Protein 1ZJR (pdb70)

Radius of gyration: 16.7 Å; Cα contacts (8 Å, |Δi|>4): 326; chains: 1; bounding box: 35×34×53 Å

Sequence (197 aa):
LVLEKRLKRLREVLEKRQKDLIVFADNVKNEHNFSAIVRTCDAVGVLYLYYYHAEGKKAKINEGITQGSHKWVFIEKVDNPVQKLLEFKNRGFQIVATWLSKESVNFREVDYTKPTVLVVGNELQGVSPEIVEIADKKIVIPMYGMAQSLNVSVATGIILYEAQRQREEKGMYSRPSLSEEEIQKILKKWAYEDVIK

Secondary structure (DSSP, 8-state):
-HHHHHHHHHHHHHTT-EEEEEEEEES---HHHHHHHHHHHHHHTEEEEEEE-SSTT-----HHHHTTGGGSSEEEE-S-HHHHHHHHHHTT-EEEEEB-STTSEEGGGS-TTSSEEEEEE-BTTBS-HHHHTT-SEEEE----SS-SS--HHHHHHHHHHHHHHHHHHTTTTSS-SS-HHHHHHHHHHHHHHHH--

InterPro domains:
  IPR001537 tRNA/rRNA methyltransferase, SpoU type [PF00588] (26-166)
  IPR022724 RNA methyltransferase, SpoU/TrmH type, C-terminal domain [PF12105] (170-203)
  IPR029026 tRNA (guanine-N1-)-methyltransferase, N-terminal [G3DSA:3.40.1280.10] (1-211)
  IPR029028 Alpha/beta knot methyltransferases [SSF75217] (7-193)
  IPR033671 tRNA (guanosine(18)-2'-O)-methyltransferase [MF_02060] (8-202)
  IPR033671 tRNA (guanosine(18)-2'-O)-methyltransferase [PTHR43453] (2-197)
  IPR033671 tRNA (guanosine(18)-2'-O)-methyltransferase [cd18092] (10-172)

Foldseek 3Di:
DVLVVVLVVLLLLLFQADQQEAEEEEAADDQLLVLLLLLLCSVLRYAEYEYEHPPQHPHDHDCVNNVCSNLRHHYYYDHDVVVVVVVVVVVPEAEEEAFLDPPAAALLVDQLQGRYYYYAYDDPGTHDPSRVVPGPHYHYHDDDDDDSHDNRSVVSNVSSVSSSVNCVVVCSSVGGPADPVRSVVVSVVSSVVVPPD

CATH classification: 3.40.1280.10

Solvent-accessible surface area: 10614 Å² total; per-residue (Å²): 162,124,106,93,118,90,58,131,151,2,68,90,36,0,60,117,5,2,94,24,0,3,0,0,0,1,35,11,161,66,95,105,23,12,0,24,0,0,125,23,0,42,62,1,6,0,0,68,0,23,22,77,52,58,177,49,0,95,39,70,51,55,66,69,35,0,84,18,16,47,86,29,5,44,49,82,82,11,117,63,12,39,106,44,0,61,85,11,60,130,167,57,17,16,0,0,0,22,23,70,28,206,109,14,54,51,3,136,125,3,62,1,15,94,54,0,0,0,0,2,9,56,58,168,60,15,1,16,75,112,1,16,146,35,21,62,79,63,0,36,21,51,68,204,65,199,62,71,62,69,71,12,14,78,15,0,14,61,1,0,101,16,0,47,125,22,0,92,129,131,23,25,38,98,103,67,31,8,45,75,132,65,4,76,113,4,25,129,89,13,26,142,80,71,117,96,142

GO terms:
  GO:0002938 tRNA guanine ribose methylation (P, IDA)
  GO:0141100 tRNA (guanine(18)-2'-O-ribose)-methyltransferase activity (F, EXP)

Nearest PDB structures (foldseek):
  1zjr-assembly1_A  TM=1.005E+00  e=1.626E-40  Aquifex aeolicus
  1v2x-assembly1_A-2  TM=9.399E-01  e=4.594E-21  Thermus thermophilus
  7edc-assembly1_A-2  TM=8.633E-01  e=1.213E-18  Escherichia coli
  1gz0-assembly4_E  TM=8.296E-01  e=2.515E-13  Escherichia coli
  1gz0-assembly4_D  TM=8.368E-01  e=6.242E-13  Escherichia coli

B-factor: mean 41.92, std 16.86, range [21.86, 88.85]

Organism: Aquifex aeolicus (strain VF5) (NCBI:txid224324)

Structure (mmCIF, N/CA/C/O backbone):
data_1ZJR
#
_entry.id   1ZJR
#
_cell.length_a   66.658
_cell.length_b   66.658
_cell.length_c   194.884
_cell.angle_alpha   90.00
_cell.angle_beta   90.00
_cell.angle_gamma   120.00
#
_symmetry.space_group_name_H-M   'P 61 2 2'
#
loop_
_entity.id
_entity.type
_entity.pdbx_description
1 polymer "tRNA (Guanosine-2'-O-)-methyltransferase"
2 non-polymer 'SULFATE ION'
3 non-polymer GLYCEROL
4 water water
#
loop_
_atom_site.group_PDB
_atom_site.id
_atom_site.type_symbol
_atom_site.label_atom_id
_atom_site.label_alt_id
_atom_site.label_comp_id
_atom_site.label_asym_id
_atom_site.label_entity_id
_atom_site.label_seq_id
_atom_site.pdbx_PDB_ins_code
_atom_site.Cartn_x
_atom_site.Cartn_y
_atom_site.Cartn_z
_atom_site.occupancy
_atom_site.B_iso_or_equiv
_atom_site.auth_seq_id
_atom_site.auth_comp_id
_atom_site.auth_asym_id
_atom_site.auth_atom_id
_atom_site.pdbx_PDB_model_num
ATOM 1 N N . LEU A 1 6 ? 1.082 31.880 116.836 1.00 82.68 6 LEU A N 1
ATOM 2 C CA . LEU A 1 6 ? 2.122 30.893 116.425 1.00 82.88 6 LEU A CA 1
ATOM 3 C C . LEU A 1 6 ? 2.268 30.851 114.908 1.00 82.61 6 LEU A C 1
ATOM 4 O O . LEU A 1 6 ? 3.366 30.655 114.386 1.00 82.70 6 LEU A O 1
ATOM 9 N N . VAL A 1 7 ? 1.153 31.032 114.207 1.00 81.89 7 VAL A N 1
ATOM 10 C CA . VAL A 1 7 ? 1.152 31.011 112.749 1.00 81.08 7 VAL A CA 1
ATOM 11 C C . VAL A 1 7 ? 2.128 32.040 112.190 1.00 80.28 7 VAL A C 1
ATOM 12 O O . VAL A 1 7 ? 2.899 31.748 111.276 1.00 80.06 7 VAL A O 1
ATOM 16 N N . LEU A 1 8 ? 2.091 33.245 112.748 1.00 79.38 8 LEU A N 1
ATOM 17 C CA . LEU A 1 8 ? 2.967 34.319 112.301 1.00 78.02 8 LEU A CA 1
ATOM 18 C C . LEU A 1 8 ? 4.432 33.930 112.487 1.00 76.86 8 LEU A C 1
ATOM 19 O O . LEU A 1 8 ? 5.306 34.410 111.763 1.00 76.15 8 LEU A O 1
ATOM 24 N N . GLU A 1 9 ? 4.693 33.059 113.458 1.00 75.38 9 GLU A N 1
ATOM 25 C CA . GLU A 1 9 ? 6.050 32.597 113.731 1.00 73.98 9 GLU A CA 1
ATOM 26 C C . GLU A 1 9 ? 6.527 31.747 112.561 1.00 72.47 9 GLU A C 1
ATOM 27 O O . GLU A 1 9 ? 7.700 31.783 112.186 1.00 72.33 9 GLU A O 1
ATOM 33 N N . LYS A 1 10 ? 5.602 30.981 111.990 1.00 70.52 10 LYS A N 1
ATOM 34 C CA . LYS A 1 10 ? 5.905 30.107 110.865 1.00 68.10 10 LYS A CA 1
ATOM 35 C C . LYS A 1 10 ? 6.338 30.896 109.635 1.00 65.91 10 LYS A C 1
ATOM 36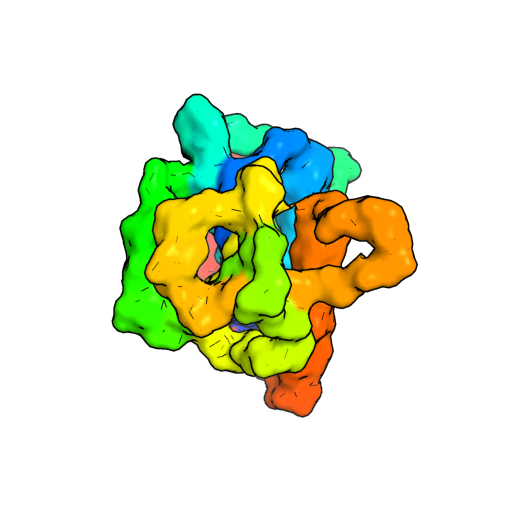 O O . LYS A 1 10 ? 7.311 30.539 108.971 1.00 65.10 10 LYS A O 1
ATOM 42 N N . ARG A 1 11 ? 5.614 31.970 109.334 1.00 63.41 11 ARG A N 1
ATOM 43 C CA . ARG A 1 11 ? 5.935 32.795 108.175 1.00 62.00 11 ARG A CA 1
ATOM 44 C C . ARG A 1 11 ? 7.308 33.438 108.357 1.00 59.60 11 ARG A C 1
ATOM 45 O O . ARG A 1 11 ? 8.102 33.499 107.419 1.00 59.01 11 ARG A O 1
ATOM 53 N N . LEU A 1 12 ? 7.586 33.910 109.569 1.00 57.36 12 LEU A N 1
ATOM 54 C CA . LEU A 1 12 ? 8.873 34.531 109.869 1.00 55.59 12 LEU A CA 1
ATOM 55 C C . LEU A 1 12 ? 9.979 33.490 109.776 1.00 53.27 12 LEU A C 1
ATOM 56 O O . LEU A 1 12 ? 11.093 33.786 109.338 1.00 50.83 12 LEU A O 1
ATOM 61 N N . LYS A 1 13 ? 9.661 32.269 110.193 1.00 51.16 13 LYS A N 1
ATOM 62 C CA . LYS A 1 13 ? 10.610 31.167 110.149 1.00 50.19 13 LYS A CA 1
ATOM 63 C C . LYS A 1 13 ? 10.944 30.919 108.683 1.00 48.25 13 LYS A C 1
ATOM 64 O O . LYS A 1 13 ? 12.105 30.760 108.305 1.00 46.28 13 LYS A O 1
ATOM 70 N N . ARG A 1 14 ? 9.903 30.898 107.860 1.00 46.65 14 ARG A N 1
ATOM 71 C CA . ARG A 1 14 ? 10.058 30.667 106.434 1.00 45.39 14 ARG A CA 1
ATOM 72 C C . ARG A 1 14 ? 10.789 31.837 105.785 1.00 42.55 14 ARG A C 1
ATOM 73 O O . ARG A 1 14 ? 11.600 31.649 104.879 1.00 39.87 14 ARG A O 1
ATOM 81 N N . LEU A 1 15 ? 10.504 33.043 106.264 1.00 39.82 15 LEU A N 1
ATOM 82 C CA . LEU A 1 15 ? 11.132 34.247 105.736 1.00 38.45 15 LEU A CA 1
ATOM 83 C C . LEU A 1 15 ? 12.635 34.153 105.991 1.00 36.65 15 LEU A C 1
ATOM 84 O O . LEU A 1 15 ? 13.448 34.513 105.146 1.00 34.69 15 LEU A O 1
ATOM 89 N N . ARG A 1 16 ? 12.995 33.660 107.170 1.00 36.09 16 ARG A N 1
ATOM 90 C CA . ARG A 1 16 ? 14.395 33.519 107.535 1.00 35.76 16 ARG A CA 1
ATOM 91 C C . ARG A 1 16 ? 15.113 32.564 106.582 1.00 33.97 16 ARG A C 1
ATOM 92 O O . ARG A 1 16 ? 16.208 32.853 106.107 1.00 31.20 16 ARG A O 1
ATOM 100 N N . GLU A 1 17 ? 14.491 31.423 106.308 1.00 34.34 17 GLU A N 1
ATOM 101 C CA . GLU A 1 17 ? 15.071 30.440 105.396 1.00 34.73 17 GLU A CA 1
ATOM 102 C C . GLU A 1 17 ? 15.261 31.073 104.020 1.00 32.98 17 GLU A C 1
ATOM 103 O O . GLU A 1 17 ? 16.271 30.854 103.349 1.00 32.36 17 GLU A O 1
ATOM 109 N N . VAL A 1 18 ? 14.280 31.862 103.604 1.00 31.43 18 VAL A N 1
ATOM 110 C CA . VAL A 1 18 ? 14.350 32.536 102.317 1.00 30.32 18 VAL A CA 1
ATOM 111 C C . VAL A 1 18 ? 15.488 33.550 102.326 1.00 28.27 18 VAL A C 1
ATOM 112 O O . VAL A 1 18 ? 16.274 33.614 101.384 1.00 26.30 18 VAL A O 1
ATOM 116 N N . LEU A 1 19 ? 15.584 34.342 103.390 1.00 26.87 19 LEU A N 1
ATOM 117 C CA . LEU A 1 19 ? 16.646 35.337 103.470 1.00 27.03 19 LEU A CA 1
ATOM 118 C C . LEU A 1 19 ? 18.032 34.688 103.476 1.00 27.51 19 LEU A C 1
ATOM 119 O O . LEU A 1 19 ? 18.997 35.266 102.977 1.00 28.63 19 LEU A O 1
ATOM 124 N N . GLU A 1 20 ? 18.131 33.478 104.017 1.00 29.43 20 GLU A N 1
ATOM 125 C CA . GLU A 1 20 ? 19.416 32.787 104.057 1.00 30.94 20 GLU A CA 1
ATOM 126 C C . GLU A 1 20 ? 19.886 32.313 102.682 1.00 30.37 20 GLU A C 1
ATOM 127 O O . GLU A 1 20 ? 21.042 31.929 102.513 1.00 30.54 20 GLU A O 1
ATOM 133 N N . LYS A 1 21 ? 18.998 32.361 101.695 1.00 29.63 21 LYS A N 1
ATOM 134 C CA . LYS A 1 21 ? 19.346 31.947 100.337 1.00 30.17 21 LYS A CA 1
ATOM 135 C C . LYS A 1 21 ? 19.371 33.136 99.376 1.00 30.38 21 LYS A C 1
ATOM 136 O O . LYS A 1 21 ? 19.771 33.001 98.224 1.00 27.84 21 LYS A O 1
ATOM 142 N N . ARG A 1 22 ? 18.935 34.301 99.849 1.00 28.40 22 ARG A N 1
ATOM 143 C CA . ARG A 1 22 ? 18.918 35.493 99.010 1.00 29.20 22 ARG A CA 1
ATOM 144 C C . ARG A 1 22 ? 20.309 35.874 98.495 1.00 30.72 22 ARG A C 1
ATOM 145 O O . ARG A 1 22 ? 21.301 35.799 99.220 1.00 30.46 22 ARG A O 1
ATOM 153 N N . GLN A 1 23 ? 20.364 36.279 97.230 1.00 29.19 23 GLN A N 1
ATOM 154 C CA . GLN A 1 23 ? 21.601 36.700 96.580 1.00 30.60 23 GLN A CA 1
ATOM 155 C C . GLN A 1 23 ? 21.620 38.229 96.610 1.00 32.26 23 GLN A C 1
ATOM 156 O O . GLN A 1 23 ? 21.135 38.879 95.684 1.00 31.24 23 GLN A O 1
ATOM 162 N N . LYS A 1 24 ? 22.187 38.802 97.666 1.00 32.89 24 LYS A N 1
ATOM 163 C CA . LYS A 1 24 ? 22.212 40.255 97.815 1.00 34.72 24 LYS A CA 1
ATOM 164 C C . LYS A 1 24 ? 22.972 40.914 96.680 1.00 34.72 24 LYS A C 1
ATOM 165 O O . LYS A 1 24 ? 22.862 42.117 96.452 1.00 35.70 24 LYS A O 1
ATOM 171 N N . ASP A 1 25 ? 23.709 40.079 95.964 1.00 32.71 25 ASP A N 1
ATOM 172 C CA . ASP A 1 25 ? 24.588 40.445 94.870 1.00 34.16 25 ASP A CA 1
ATOM 173 C C . ASP A 1 25 ? 23.981 40.432 93.455 1.00 31.00 25 ASP A C 1
ATOM 174 O O . ASP A 1 25 ? 24.555 40.998 92.518 1.00 29.11 25 ASP A O 1
ATOM 179 N N . LEU A 1 26 ? 22.841 39.770 93.301 1.00 27.49 26 LEU A N 1
ATOM 180 C CA . LEU A 1 26 ? 22.180 39.662 92.000 1.00 26.85 26 LEU A CA 1
ATOM 181 C C . LEU A 1 26 ? 20.998 40.636 91.962 1.00 25.71 26 LEU A C 1
ATOM 182 O O . LEU A 1 26 ? 19.954 40.380 92.558 1.00 25.38 26 LEU A O 1
ATOM 187 N N . ILE A 1 27 ? 21.181 41.749 91.258 1.00 26.70 27 ILE A N 1
ATOM 188 C CA . ILE A 1 27 ? 20.172 42.805 91.179 1.00 27.61 27 ILE A CA 1
ATOM 189 C C . ILE A 1 27 ? 19.444 42.798 89.845 1.00 25.86 27 ILE A C 1
ATOM 190 O O . ILE A 1 27 ? 20.031 42.478 88.819 1.00 26.32 27 ILE A O 1
ATOM 195 N N . VAL A 1 28 ? 18.165 43.155 89.865 1.00 25.99 28 VAL A N 1
ATOM 196 C CA . VAL A 1 28 ? 17.392 43.225 88.629 1.00 24.96 28 VAL A CA 1
ATOM 197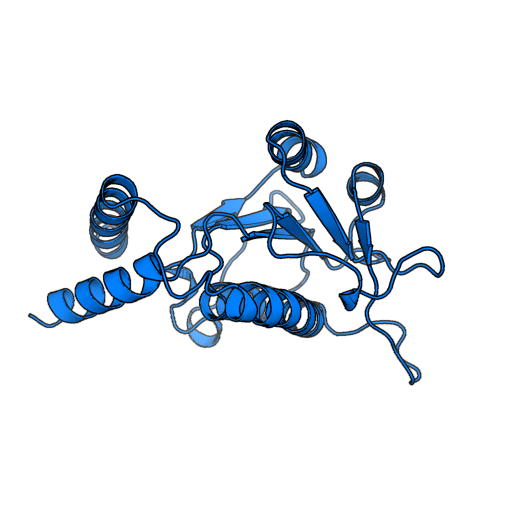 C C . VAL A 1 28 ? 16.833 44.638 88.479 1.00 24.11 28 VAL A C 1
ATOM 198 O O . VAL A 1 28 ? 16.360 45.238 89.447 1.00 25.86 28 VAL A O 1
ATOM 202 N N . PHE A 1 29 ? 16.899 45.164 87.262 1.00 24.76 29 PHE A N 1
ATOM 203 C CA . PHE A 1 29 ? 16.386 46.495 86.966 1.00 24.73 29 PHE A CA 1
ATOM 204 C C . PHE A 1 29 ? 15.395 46.340 85.815 1.00 23.61 29 PHE A C 1
ATOM 205 O O . PHE A 1 29 ? 15.772 45.886 84.735 1.00 22.50 29 PHE A O 1
ATOM 213 N N . ALA A 1 30 ? 14.136 46.698 86.061 1.00 23.18 30 ALA A N 1
ATOM 214 C CA . ALA A 1 30 ? 13.086 46.607 85.053 1.00 25.13 30 ALA A CA 1
ATOM 215 C C . ALA A 1 30 ? 12.963 47.972 84.387 1.00 25.40 30 ALA A C 1
ATOM 216 O O . ALA A 1 30 ? 12.532 48.949 85.004 1.00 25.83 30 ALA A O 1
ATOM 218 N N . ASP A 1 31 ? 13.347 48.029 83.120 1.00 27.14 31 ASP A N 1
ATOM 219 C CA . ASP A 1 31 ? 13.322 49.278 82.384 1.00 26.76 31 ASP A CA 1
ATOM 220 C C . ASP A 1 31 ? 12.064 49.452 81.561 1.00 26.91 31 ASP A C 1
ATOM 221 O O . ASP A 1 31 ? 11.946 48.908 80.466 1.00 27.91 31 ASP A O 1
ATOM 226 N N . ASN A 1 32 ? 11.123 50.207 82.117 1.00 27.81 32 ASN A N 1
ATOM 227 C CA . ASN A 1 32 ? 9.863 50.511 81.459 1.00 28.29 32 ASN A CA 1
ATOM 228 C C . ASN A 1 32 ? 9.064 49.289 81.015 1.00 30.02 32 ASN A C 1
ATOM 229 O O . ASN A 1 32 ? 8.685 49.175 79.844 1.00 29.56 32 ASN A O 1
ATOM 234 N N . VAL A 1 33 ? 8.796 48.376 81.948 1.00 30.74 33 VAL A N 1
ATOM 235 C CA . VAL A 1 33 ? 8.001 47.194 81.622 1.00 31.85 33 VAL A CA 1
ATOM 236 C C . VAL A 1 33 ? 6.554 47.645 81.460 1.00 36.43 33 VAL A C 1
ATOM 237 O O . VAL A 1 33 ? 5.958 48.206 82.379 1.00 37.07 33 VAL A O 1
ATOM 241 N N . LYS A 1 34 ? 6.005 47.385 80.279 1.00 40.33 34 LYS A N 1
ATOM 242 C CA . LYS A 1 34 ? 4.647 47.777 79.919 1.00 46.44 34 LYS A CA 1
ATOM 243 C C . LYS A 1 34 ? 3.511 47.476 80.896 1.00 46.34 34 LYS A C 1
ATOM 244 O O . LYS A 1 34 ? 3.105 48.348 81.666 1.00 49.38 34 LYS A O 1
ATOM 250 N N . ASN A 1 35 ? 2.995 46.251 80.873 1.00 45.58 35 ASN A N 1
ATOM 251 C CA . ASN A 1 35 ? 1.864 45.912 81.732 1.00 44.52 35 ASN A CA 1
ATOM 252 C C . ASN A 1 35 ? 2.188 45.275 83.074 1.00 42.17 35 ASN A C 1
ATOM 253 O O . ASN A 1 35 ? 3.239 44.650 83.258 1.00 37.78 35 ASN A O 1
ATOM 258 N N . GLU A 1 36 ? 1.258 45.437 84.010 1.00 40.31 36 GLU A N 1
ATOM 259 C CA . GLU A 1 36 ? 1.427 44.918 85.356 1.00 40.94 36 GLU A CA 1
ATOM 260 C C . GLU A 1 36 ? 1.472 43.400 85.452 1.00 38.12 36 GLU A C 1
ATOM 261 O O . GLU A 1 36 ? 2.050 42.862 86.394 1.00 37.21 36 GLU A O 1
ATOM 267 N N . HIS A 1 37 ? 0.862 42.703 84.496 1.00 35.23 37 HIS A N 1
ATOM 268 C CA . HIS A 1 37 ? 0.883 41.244 84.534 1.00 35.39 37 HIS A CA 1
ATOM 269 C C . HIS A 1 37 ? 2.330 40.783 84.334 1.00 33.69 37 HIS A C 1
ATOM 270 O O . HIS A 1 37 ? 2.809 39.888 85.035 1.00 31.28 37 HIS A O 1
ATOM 277 N N . ASN A 1 38 ? 3.027 41.386 83.374 1.00 30.61 38 ASN A N 1
ATOM 278 C CA . ASN A 1 38 ? 4.420 41.016 83.141 1.00 28.97 38 ASN A CA 1
ATOM 279 C C . ASN A 1 38 ? 5.268 41.453 84.328 1.00 28.51 38 ASN A C 1
ATOM 280 O O . ASN A 1 38 ? 6.155 40.727 84.763 1.00 26.15 38 ASN A O 1
ATOM 285 N N . PHE A 1 39 ? 5.001 42.642 84.856 1.00 26.30 39 PHE A N 1
ATOM 286 C CA . PHE A 1 39 ? 5.779 43.116 85.993 1.00 28.55 39 PHE A CA 1
ATOM 287 C C . PHE A 1 39 ? 5.618 42.189 87.205 1.00 28.39 39 PHE A C 1
ATOM 288 O O . PHE A 1 39 ? 6.600 41.836 87.861 1.00 27.47 39 PHE A O 1
ATOM 296 N N . SER A 1 40 ? 4.382 41.789 87.499 1.00 28.17 40 SER A N 1
ATOM 297 C CA . SER A 1 40 ? 4.132 40.907 88.638 1.00 28.55 40 SER A CA 1
ATOM 298 C C . SER A 1 40 ? 4.821 39.560 88.451 1.00 28.33 40 SER A C 1
ATOM 299 O O . SER A 1 40 ? 5.340 38.971 89.406 1.00 26.23 40 SER A O 1
ATOM 302 N N . ALA A 1 41 ? 4.822 39.068 87.217 1.00 27.17 41 ALA A N 1
ATOM 303 C CA . ALA A 1 41 ? 5.460 37.795 86.917 1.00 27.33 41 ALA A CA 1
ATOM 304 C C . ALA A 1 41 ? 6.961 37.916 87.163 1.00 26.75 41 ALA A C 1
ATOM 305 O O . ALA A 1 41 ? 7.593 36.986 87.659 1.00 28.83 41 ALA A O 1
ATOM 307 N N . ILE A 1 42 ? 7.528 39.068 86.819 1.00 24.99 42 ILE A N 1
ATOM 308 C CA . ILE A 1 42 ? 8.950 39.307 87.022 1.00 25.45 42 ILE A CA 1
ATOM 309 C C . ILE A 1 42 ? 9.266 39.332 88.517 1.00 26.87 42 ILE A C 1
ATOM 310 O O . ILE A 1 42 ? 10.304 38.828 88.945 1.00 26.98 42 ILE A O 1
ATOM 315 N N . VAL A 1 43 ? 8.370 39.908 89.311 1.00 28.13 43 VAL A N 1
ATOM 316 C CA . VAL A 1 43 ? 8.584 39.956 90.753 1.00 28.29 43 VAL A CA 1
ATOM 317 C C . VAL A 1 43 ? 8.622 38.524 91.281 1.00 28.70 43 VAL A C 1
ATOM 318 O O . VAL A 1 43 ? 9.495 38.173 92.081 1.00 29.22 43 VAL A O 1
ATOM 322 N N . ARG A 1 44 ? 7.683 37.699 90.824 1.00 29.33 44 ARG A N 1
ATOM 323 C CA . ARG A 1 44 ? 7.620 36.300 91.250 1.00 29.66 44 ARG A CA 1
ATOM 324 C C . ARG A 1 44 ? 8.907 35.563 90.883 1.00 28.20 44 ARG A C 1
ATOM 325 O O . ARG A 1 44 ? 9.429 34.764 91.668 1.00 26.50 44 ARG A O 1
ATOM 333 N N . THR A 1 45 ? 9.411 35.826 89.682 1.00 26.90 45 THR A N 1
ATOM 334 C CA . THR A 1 45 ? 10.636 35.191 89.210 1.00 26.29 45 THR A CA 1
ATOM 335 C C . THR A 1 45 ? 11.852 35.637 90.024 1.00 28.13 45 THR A C 1
ATOM 336 O O . THR A 1 45 ? 12.750 34.839 90.297 1.00 27.00 45 THR A O 1
ATOM 340 N N . CYS A 1 46 ? 11.887 36.910 90.407 1.00 26.21 46 CYS A N 1
ATOM 341 C CA . CYS A 1 46 ? 12.996 37.414 91.217 1.00 26.63 46 CYS A CA 1
ATOM 342 C C . CYS A 1 46 ? 13.020 36.649 92.532 1.00 25.99 46 CYS A C 1
ATOM 343 O O . CYS A 1 46 ? 14.071 36.174 92.978 1.00 26.11 46 CYS A O 1
ATOM 346 N N . ASP A 1 47 ? 11.847 36.527 93.141 1.00 25.58 47 ASP A N 1
ATOM 347 C CA . ASP A 1 47 ? 11.693 35.818 94.410 1.00 28.75 47 ASP A CA 1
ATOM 348 C C . ASP A 1 47 ? 12.155 34.364 94.293 1.00 28.44 47 ASP A C 1
ATOM 349 O O . ASP A 1 47 ? 12.808 33.826 95.197 1.00 27.74 47 ASP A O 1
ATOM 354 N N . ALA A 1 48 ? 11.826 33.740 93.166 1.00 26.96 48 ALA A N 1
ATOM 355 C CA . ALA A 1 48 ? 12.179 32.345 92.912 1.00 27.40 48 ALA A CA 1
ATOM 356 C C . ALA A 1 48 ? 13.674 32.063 92.846 1.00 28.98 48 ALA A C 1
ATOM 357 O O . ALA A 1 48 ? 14.128 31.031 93.344 1.00 28.70 48 ALA A O 1
ATOM 359 N N . VAL A 1 49 ? 14.441 32.957 92.226 1.00 28.75 49 VAL A N 1
ATOM 360 C CA . VAL A 1 49 ? 15.877 32.740 92.103 1.00 29.65 49 VAL A CA 1
ATOM 361 C C . VAL A 1 49 ? 16.723 33.326 93.207 1.00 30.18 49 VAL A C 1
ATOM 362 O O . VAL A 1 49 ? 17.940 33.172 93.194 1.00 30.03 49 VAL A O 1
ATOM 366 N N . GLY A 1 50 ? 16.093 34.004 94.160 1.00 29.24 50 GLY A N 1
ATOM 367 C CA . GLY A 1 50 ? 16.856 34.571 95.252 1.00 27.51 50 GLY A CA 1
ATOM 368 C C . GLY A 1 50 ? 17.214 36.033 95.105 1.00 27.35 50 GLY A C 1
ATOM 369 O O . GLY A 1 50 ? 18.087 36.530 95.815 1.00 26.34 50 GLY A O 1
ATOM 370 N N . VAL A 1 51 ? 16.562 36.732 94.182 1.00 26.69 51 VAL A N 1
ATOM 371 C CA . VAL A 1 51 ? 16.851 38.148 94.011 1.00 25.54 51 VAL A CA 1
ATOM 372 C C . VAL A 1 51 ? 16.196 38.899 95.164 1.00 26.74 51 VAL A C 1
ATOM 373 O O . VAL A 1 51 ? 15.022 38.674 95.481 1.00 26.83 51 VAL A O 1
ATOM 377 N N . LEU A 1 52 ? 16.958 39.793 95.782 1.00 26.72 52 LEU A N 1
ATOM 378 C CA . LEU A 1 52 ? 16.459 40.574 96.911 1.00 27.97 52 LEU A CA 1
ATOM 379 C C . LEU A 1 52 ? 16.098 42.008 96.531 1.00 28.75 52 LEU A C 1
ATOM 380 O O . LEU A 1 52 ? 15.220 42.611 97.150 1.00 29.52 52 LEU A O 1
ATOM 385 N N . TYR A 1 53 ? 16.774 42.555 95.525 1.00 28.02 53 TYR A N 1
ATOM 386 C CA . TYR A 1 53 ? 16.504 43.928 95.102 1.00 27.91 53 TYR A CA 1
ATOM 387 C C . TYR A 1 53 ? 16.066 44.053 93.648 1.00 27.58 53 TYR A C 1
ATOM 388 O O . TYR A 1 53 ? 16.784 43.631 92.735 1.00 24.80 53 TYR A O 1
ATOM 397 N N . LEU A 1 54 ? 14.894 44.652 93.448 1.00 26.07 54 LEU A N 1
ATOM 398 C CA . LEU A 1 54 ? 14.338 44.880 92.114 1.00 26.94 54 LEU A CA 1
ATOM 399 C C . LEU A 1 54 ? 14.070 46.377 91.996 1.00 25.73 54 LEU A C 1
ATOM 400 O O . LEU A 1 54 ? 13.285 46.929 92.767 1.00 28.51 54 LEU A O 1
ATOM 405 N N . TYR A 1 55 ? 14.727 47.031 91.047 1.00 26.24 55 TYR A N 1
ATOM 406 C CA . TYR A 1 55 ? 14.529 48.457 90.813 1.00 26.96 55 TYR A CA 1
ATOM 407 C C . TYR A 1 55 ? 13.751 48.576 89.519 1.00 28.44 55 TYR A C 1
ATOM 408 O O . TYR A 1 55 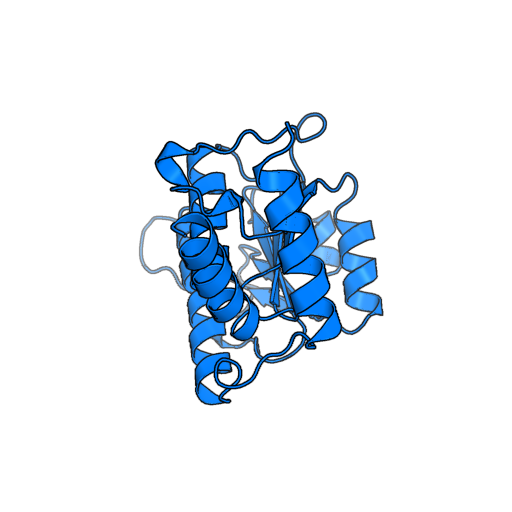? 13.823 47.686 88.671 1.00 26.91 55 TYR A O 1
ATOM 417 N N . TYR A 1 56 ? 13.003 49.661 89.361 1.00 27.27 56 TYR A N 1
ATOM 418 C CA . TYR A 1 56 ? 12.237 49.837 88.137 1.00 29.33 56 TYR A CA 1
ATOM 419 C C . TYR A 1 56 ? 12.054 51.301 87.761 1.00 29.81 56 TYR A C 1
ATOM 420 O O . TYR A 1 56 ? 12.064 52.188 88.616 1.00 29.80 56 TYR A O 1
ATOM 429 N N . TYR A 1 57 ? 11.907 51.531 86.463 1.00 30.13 57 TYR A N 1
ATOM 430 C CA . TYR A 1 57 ? 11.710 52.857 85.894 1.00 32.02 57 TYR A CA 1
ATOM 431 C C . TYR A 1 57 ? 10.451 52.731 85.043 1.00 34.62 57 TYR A C 1
ATOM 432 O O . TYR A 1 57 ? 10.349 51.818 84.231 1.00 31.75 57 TYR A O 1
ATOM 441 N N . HIS A 1 58 ? 9.485 53.624 85.225 1.00 38.04 58 HIS A N 1
ATOM 442 C CA . HIS A 1 58 ? 8.265 53.520 84.434 1.00 45.71 58 HIS A CA 1
ATOM 443 C C . HIS A 1 58 ? 7.720 54.860 83.952 1.00 49.11 58 HIS A C 1
ATOM 444 O O . HIS A 1 58 ? 8.009 55.906 84.531 1.00 50.52 58 HIS A O 1
ATOM 451 N N . ALA A 1 59 ? 6.938 54.811 82.876 1.00 52.83 59 ALA A N 1
ATOM 452 C CA . ALA A 1 59 ? 6.340 55.998 82.277 1.00 56.97 59 ALA A CA 1
ATOM 453 C C . ALA A 1 59 ? 5.532 56.811 83.285 1.00 60.24 59 ALA A C 1
ATOM 454 O O . ALA A 1 59 ? 4.952 56.258 84.222 1.00 58.89 59 ALA A O 1
ATOM 456 N N . GLU A 1 60 ? 5.490 58.126 83.074 1.00 64.93 60 GLU A N 1
ATOM 457 C CA . GLU A 1 60 ? 4.767 59.038 83.958 1.00 69.96 60 GLU A CA 1
ATOM 458 C C . GLU A 1 60 ? 5.068 58.677 85.405 1.00 72.84 60 GLU A C 1
ATOM 459 O O . GLU A 1 60 ? 4.298 57.962 86.050 1.00 73.40 60 GLU A O 1
ATOM 465 N N . GLY A 1 61 ? 6.186 59.180 85.917 1.00 75.36 61 GLY A N 1
ATOM 466 C CA . GLY A 1 61 ? 6.565 58.860 87.278 1.00 78.91 61 GLY A CA 1
ATOM 467 C C . GLY A 1 61 ? 7.014 57.414 87.269 1.00 81.21 61 GLY A C 1
ATOM 468 O O . GLY A 1 61 ? 8.172 57.132 86.964 1.00 82.02 61 GLY A O 1
ATOM 469 N N . LYS A 1 62 ? 6.088 56.509 87.591 1.00 83.11 62 LYS A N 1
ATOM 470 C CA . LYS A 1 62 ? 6.324 55.061 87.616 1.00 84.65 62 LYS A CA 1
ATOM 471 C C . LYS A 1 62 ? 5.511 54.369 88.704 1.00 85.47 62 LYS A C 1
ATOM 472 O O . LYS A 1 62 ? 5.921 53.333 89.225 1.00 85.88 62 LYS A O 1
ATOM 474 N N . LYS A 1 63 ? 4.362 54.940 89.049 1.00 86.25 63 LYS A N 1
ATOM 475 C CA . LYS A 1 63 ? 3.505 54.353 90.072 1.00 86.97 63 LYS A CA 1
ATOM 476 C C . LYS A 1 63 ? 3.059 52.963 89.623 1.00 87.27 63 LYS A C 1
ATOM 477 O O . LYS A 1 63 ? 2.005 52.807 89.007 1.00 87.52 63 LYS A O 1
ATOM 479 N N . ALA A 1 64 ? 3.871 51.956 89.936 1.00 87.60 64 ALA A N 1
ATOM 480 C CA . ALA A 1 64 ? 3.575 50.579 89.555 1.00 88.00 64 ALA A CA 1
ATOM 481 C C . ALA A 1 64 ? 2.640 49.884 90.539 1.00 88.19 64 ALA A C 1
ATOM 482 O O . ALA A 1 64 ? 2.878 49.887 91.748 1.00 88.19 64 ALA A O 1
ATOM 484 N N . LYS A 1 65 ? 1.578 49.286 90.008 1.00 88.42 65 LYS A N 1
ATOM 485 C CA . LYS A 1 65 ? 0.598 48.575 90.821 1.00 88.56 65 LYS A CA 1
ATOM 486 C C . LYS A 1 65 ? 0.727 47.071 90.600 1.00 88.56 65 LYS A C 1
ATOM 487 O O . LYS A 1 65 ? 0.348 46.553 89.549 1.00 88.83 65 LYS A O 1
ATOM 489 N N . ILE A 1 66 ? 1.264 46.374 91.596 1.00 88.38 66 ILE A N 1
ATOM 490 C CA . ILE A 1 66 ? 1.450 44.931 91.508 1.00 88.11 66 ILE A CA 1
ATOM 491 C C . ILE A 1 66 ? 0.142 44.197 91.782 1.00 87.91 66 ILE A C 1
ATOM 492 O O . ILE A 1 66 ? -0.649 44.616 92.628 1.00 87.59 66 ILE A O 1
ATOM 497 N N . ASN A 1 67 ? -0.082 43.103 91.061 1.00 87.83 67 ASN A N 1
ATOM 498 C CA . ASN A 1 67 ? -1.292 42.308 91.235 1.00 87.66 67 ASN A CA 1
ATOM 499 C C . ASN A 1 67 ? -1.021 41.185 92.230 1.00 87.39 67 ASN A C 1
ATOM 500 O O . ASN A 1 67 ? -0.249 40.268 91.947 1.00 87.29 67 ASN A O 1
ATOM 505 N N . GLU A 1 68 ? -1.656 41.266 93.396 1.00 86.94 68 GLU A N 1
ATOM 506 C CA . GLU A 1 68 ? -1.482 40.262 94.439 1.00 86.55 68 GLU A CA 1
ATOM 507 C C . GLU A 1 68 ? -1.908 38.875 93.964 1.00 86.11 68 GLU A C 1
ATOM 508 O O . GLU A 1 68 ? -1.379 37.863 94.425 1.00 86.28 68 GLU A O 1
ATOM 510 N N . GLY A 1 69 ? -2.861 38.836 93.038 1.00 85.46 69 GLY A N 1
ATOM 511 C CA . GLY A 1 69 ? -3.339 37.568 92.518 1.00 84.56 69 GLY A CA 1
ATOM 512 C C . GLY A 1 69 ? -2.362 36.901 91.567 1.00 84.06 69 GLY A C 1
ATOM 513 O O . GLY A 1 69 ? -2.437 35.694 91.337 1.00 84.23 69 GLY A O 1
ATOM 514 N N . ILE A 1 70 ? -1.444 37.687 91.010 1.00 83.31 70 ILE A N 1
ATOM 515 C CA . ILE A 1 70 ? -0.447 37.168 90.079 1.00 82.31 70 ILE A CA 1
ATOM 516 C C . ILE A 1 70 ? 0.922 37.048 90.749 1.00 81.67 70 ILE A C 1
ATOM 517 O O . ILE A 1 70 ? 1.751 36.232 90.347 1.00 81.36 70 ILE A O 1
ATOM 522 N N . THR A 1 71 ? 1.151 37.858 91.776 1.00 80.91 71 THR A N 1
ATOM 523 C CA . THR A 1 71 ? 2.416 37.828 92.499 1.00 80.57 71 THR A CA 1
ATOM 524 C C . THR A 1 71 ? 2.352 36.782 93.610 1.00 79.80 71 THR A C 1
ATOM 525 O O . THR A 1 71 ? 3.382 36.331 94.113 1.00 79.36 71 THR A O 1
ATOM 529 N N . GLN A 1 72 ? 1.133 36.402 93.982 1.00 78.79 72 GLN A N 1
ATOM 530 C CA . GLN A 1 72 ? 0.910 35.413 95.033 1.00 78.06 72 GLN A CA 1
ATOM 531 C C . GLN A 1 72 ? 1.498 35.869 96.366 1.00 77.04 72 GLN A C 1
ATOM 532 O O . GLN A 1 72 ? 1.785 35.049 97.239 1.00 77.28 72 GLN A O 1
ATOM 534 N N . GLY A 1 73 ? 1.674 37.178 96.514 1.00 75.72 73 GLY A N 1
ATOM 535 C CA . GLY A 1 73 ? 2.220 37.718 97.746 1.00 73.93 73 GLY A CA 1
ATOM 536 C C . GLY A 1 73 ? 3.735 37.800 97.754 1.00 72.63 73 GLY A C 1
ATOM 537 O O . GLY A 1 73 ? 4.328 38.291 98.715 1.00 72.12 73 GLY A O 1
ATOM 538 N N . SER A 1 74 ? 4.362 37.322 96.682 1.00 71.26 74 SER A N 1
ATOM 539 C CA . SER A 1 74 ? 5.818 37.341 96.576 1.00 69.87 74 SER A CA 1
ATOM 540 C C . SER A 1 74 ? 6.359 38.768 96.602 1.00 68.37 74 SER A C 1
ATOM 541 O O . SER A 1 74 ? 7.488 39.005 97.028 1.00 68.43 74 SER A O 1
ATOM 544 N N . HIS A 1 75 ? 5.545 39.718 96.152 1.00 65.91 75 HIS A N 1
ATOM 545 C CA . HIS A 1 75 ? 5.944 41.121 96.128 1.00 63.54 75 HIS A CA 1
ATOM 546 C C . HIS A 1 75 ? 6.353 41.589 97.522 1.00 61.49 75 HIS A C 1
ATOM 547 O O . HIS A 1 75 ? 6.913 42.674 97.685 1.00 60.56 75 HIS A O 1
ATOM 554 N N . LYS A 1 76 ? 6.073 40.764 98.525 1.00 58.10 76 LYS A N 1
ATOM 555 C CA . LYS A 1 76 ? 6.385 41.111 99.902 1.00 55.27 76 LYS A CA 1
ATOM 556 C C . LYS A 1 76 ? 7.810 40.803 100.348 1.00 52.33 76 LYS A C 1
ATOM 557 O O . LYS A 1 76 ? 8.328 41.467 101.251 1.00 53.49 76 LYS A O 1
ATOM 563 N N . TRP A 1 77 ? 8.457 39.817 99.726 1.00 46.38 77 TRP A N 1
ATOM 564 C CA . TRP A 1 77 ? 9.813 39.470 100.141 1.00 40.58 77 TRP A CA 1
ATOM 565 C C . TRP A 1 77 ? 10.938 39.875 99.191 1.00 37.07 77 TRP A C 1
ATOM 566 O O . TRP A 1 77 ? 12.031 39.311 99.227 1.00 33.28 77 TRP A O 1
ATOM 577 N N . VAL A 1 78 ? 10.658 40.863 98.349 1.00 33.07 78 VAL A N 1
ATOM 578 C CA . VAL A 1 78 ? 11.641 41.415 97.426 1.00 31.51 78 VAL A CA 1
ATOM 579 C C . VAL A 1 78 ? 11.512 42.927 97.601 1.00 30.83 78 VAL A C 1
ATOM 580 O O . VAL A 1 78 ? 10.394 43.438 97.657 1.00 29.74 78 VAL A O 1
ATOM 584 N N . PHE A 1 79 ? 12.635 43.633 97.728 1.00 29.68 79 PHE A N 1
ATOM 585 C CA . PHE A 1 79 ? 12.590 45.089 97.871 1.00 30.81 79 PHE A CA 1
ATOM 586 C C . PHE A 1 79 ? 12.405 45.668 96.476 1.00 31.98 79 PHE A C 1
ATOM 587 O O . PHE A 1 79 ? 13.248 45.469 95.597 1.00 30.32 79 PHE A O 1
ATOM 595 N N . ILE A 1 80 ? 11.298 46.372 96.277 1.00 31.55 80 ILE A N 1
ATOM 596 C CA . ILE A 1 80 ? 10.991 46.969 94.985 1.00 32.68 80 ILE A CA 1
ATOM 597 C C . ILE A 1 80 ? 11.119 48.484 95.125 1.00 34.04 80 ILE A C 1
ATOM 598 O O . ILE A 1 80 ? 10.407 49.107 95.912 1.00 32.35 80 ILE A O 1
ATOM 603 N N . GLU A 1 81 ? 12.042 49.067 94.366 1.00 34.30 81 GLU A N 1
ATOM 604 C CA . GLU A 1 81 ? 12.300 50.502 94.430 1.00 35.58 81 GLU A CA 1
ATOM 605 C C . GLU A 1 81 ? 12.197 51.218 93.088 1.00 35.04 81 GLU A C 1
ATOM 606 O O . GLU A 1 81 ? 12.861 50.849 92.119 1.00 31.80 81 GLU A O 1
ATOM 612 N N . LYS A 1 82 ? 11.370 52.257 93.053 1.00 34.46 82 LYS A N 1
ATOM 613 C CA . LYS A 1 82 ? 11.174 53.058 91.852 1.00 35.41 82 LYS A CA 1
ATOM 614 C C . LYS A 1 82 ? 12.370 53.999 91.695 1.00 35.47 82 LYS A C 1
ATOM 615 O O . LYS A 1 82 ? 12.850 54.568 92.672 1.00 35.70 82 LYS A O 1
ATOM 621 N N . VAL A 1 83 ? 12.854 54.139 90.465 1.00 34.12 83 VAL A N 1
ATOM 622 C CA . VAL A 1 83 ? 13.994 54.997 90.153 1.00 35.97 83 VAL A CA 1
ATOM 623 C C . VAL A 1 83 ? 13.531 56.032 89.129 1.00 37.35 83 VAL A C 1
ATOM 624 O O . VAL A 1 83 ? 12.742 55.706 88.248 1.00 36.31 83 VAL A O 1
ATOM 628 N N . ASP A 1 84 ? 14.011 57.269 89.248 1.00 38.31 84 ASP A N 1
ATOM 629 C CA . ASP A 1 84 ? 13.619 58.329 88.316 1.00 41.08 84 ASP A CA 1
ATOM 630 C C . ASP A 1 84 ? 14.640 58.541 87.211 1.00 39.78 84 ASP A C 1
ATOM 631 O O . ASP A 1 84 ? 14.342 59.151 86.187 1.00 39.94 84 ASP A O 1
ATOM 636 N N . ASN A 1 85 ? 15.848 58.038 87.425 1.00 39.85 85 ASN A N 1
ATOM 637 C CA . ASN A 1 85 ? 16.925 58.181 86.454 1.00 40.20 85 ASN A CA 1
ATOM 638 C C . ASN A 1 85 ? 17.701 56.867 86.413 1.00 38.07 85 ASN A C 1
ATOM 639 O O . ASN A 1 85 ? 18.540 56.611 87.272 1.00 37.78 85 ASN A O 1
ATOM 644 N N . PRO A 1 86 ? 17.429 56.021 85.403 1.00 38.10 86 PRO A N 1
ATOM 645 C CA . PRO A 1 86 ? 18.083 54.716 85.232 1.00 36.84 86 PRO A CA 1
ATOM 646 C C . PRO A 1 86 ? 19.602 54.738 85.166 1.00 36.00 86 PRO A C 1
ATOM 647 O O . PRO A 1 86 ? 20.270 54.029 85.918 1.00 33.95 86 PRO A O 1
ATOM 651 N N . VAL A 1 87 ? 20.144 55.540 84.257 1.00 34.38 87 VAL A N 1
ATOM 652 C CA . VAL A 1 87 ? 21.588 55.629 84.090 1.00 37.48 87 VAL A CA 1
ATOM 653 C C . VAL A 1 87 ? 22.301 56.051 85.370 1.00 38.07 87 VAL A C 1
ATOM 654 O O . VAL A 1 87 ? 23.358 55.519 85.700 1.00 38.69 87 VAL A O 1
ATOM 658 N N . GLN A 1 88 ? 21.721 57.004 86.089 1.00 39.60 88 GLN A N 1
ATOM 659 C CA . GLN A 1 88 ? 22.321 57.479 87.331 1.00 42.01 88 GLN A CA 1
ATOM 660 C C . GLN A 1 88 ? 22.376 56.349 88.356 1.00 40.50 88 GLN A C 1
ATOM 661 O O . GLN A 1 88 ? 23.405 56.122 88.993 1.00 40.93 88 GLN A O 1
ATOM 667 N N . LYS A 1 89 ? 21.266 55.635 88.507 1.00 39.13 89 LYS A N 1
ATOM 668 C CA . LYS A 1 89 ? 21.201 54.535 89.458 1.00 37.50 89 LYS A CA 1
ATOM 669 C C . LYS A 1 89 ? 22.149 53.407 89.062 1.00 37.10 89 LYS A C 1
ATOM 670 O O . LYS A 1 89 ? 22.868 52.863 89.902 1.00 36.41 89 LYS A O 1
ATOM 676 N N . LEU A 1 90 ? 22.146 53.056 87.780 1.00 34.77 90 LEU A N 1
ATOM 677 C CA . LEU A 1 90 ? 23.006 51.989 87.297 1.00 35.10 90 LEU A CA 1
ATOM 678 C C . LEU A 1 90 ? 24.480 52.354 87.445 1.00 35.20 90 LEU A C 1
ATOM 679 O O . LEU A 1 90 ? 25.315 51.484 87.675 1.00 33.76 90 LEU A O 1
ATOM 684 N N . LEU A 1 91 ? 24.796 53.640 87.315 1.00 36.04 91 LEU A N 1
ATOM 685 C CA . LEU A 1 91 ? 26.178 54.091 87.454 1.00 37.23 91 LEU A CA 1
ATOM 686 C C . LEU A 1 91 ? 26.631 53.907 88.894 1.00 36.62 91 LEU A C 1
ATOM 687 O O . LEU A 1 91 ? 27.801 53.625 89.154 1.00 37.53 91 LEU A O 1
ATOM 692 N N . GLU A 1 92 ? 25.699 54.075 89.827 1.00 37.26 92 GLU A N 1
ATOM 693 C CA . GLU A 1 92 ? 25.999 53.902 91.241 1.00 38.22 92 GLU A CA 1
ATOM 694 C C . GLU A 1 92 ? 26.450 52.472 91.493 1.00 37.97 92 GLU A C 1
ATOM 695 O O . GLU A 1 92 ? 27.404 52.234 92.241 1.00 37.38 92 GLU A O 1
ATOM 701 N N . PHE A 1 93 ? 25.765 51.517 90.869 1.00 35.51 93 PHE A N 1
ATOM 702 C CA . PHE A 1 93 ? 26.129 50.116 91.037 1.00 34.28 93 PHE A CA 1
ATOM 703 C C . PHE A 1 93 ? 27.424 49.816 90.303 1.00 34.50 93 PHE A C 1
ATOM 704 O O . PHE A 1 93 ? 28.280 49.091 90.808 1.00 34.09 93 PHE A O 1
ATOM 712 N N . LYS A 1 94 ? 27.564 50.369 89.104 1.00 34.90 94 LYS A N 1
ATOM 713 C CA . LYS A 1 94 ? 28.758 50.132 88.307 1.00 38.84 94 LYS A CA 1
ATOM 714 C C . LYS A 1 94 ? 30.004 50.591 89.063 1.00 41.00 94 LYS A C 1
ATOM 715 O O . LYS A 1 94 ? 30.982 49.851 89.167 1.00 41.18 94 LYS A O 1
ATOM 721 N N . ASN A 1 95 ? 29.958 51.805 89.603 1.00 42.80 95 ASN A N 1
ATOM 722 C CA . ASN A 1 95 ? 31.091 52.334 90.353 1.00 45.44 95 ASN A CA 1
ATOM 723 C C . ASN A 1 95 ? 31.360 51.517 91.613 1.00 45.78 95 ASN A C 1
ATOM 724 O O . ASN A 1 95 ? 32.444 51.599 92.191 1.00 47.31 95 ASN A O 1
ATOM 729 N N . ARG A 1 96 ? 30.371 50.729 92.034 1.00 44.56 96 ARG A N 1
ATOM 730 C CA . ARG A 1 96 ? 30.510 49.880 93.215 1.00 43.59 96 ARG A CA 1
ATOM 731 C C . ARG A 1 96 ? 31.039 48.495 92.854 1.00 43.29 96 ARG A C 1
ATOM 732 O O . ARG A 1 96 ? 31.122 47.615 93.710 1.00 43.88 96 ARG A O 1
ATOM 740 N N . GLY A 1 97 ? 31.381 48.297 91.585 1.00 42.16 97 GLY A N 1
ATOM 741 C CA . GLY A 1 97 ? 31.912 47.013 91.161 1.00 42.43 97 GLY A CA 1
ATOM 742 C C . GLY A 1 97 ? 30.923 46.050 90.525 1.00 40.23 97 GLY A C 1
ATOM 743 O O . GLY A 1 97 ? 31.266 44.901 90.246 1.00 40.14 97 GLY A O 1
ATOM 744 N N . PHE A 1 98 ? 29.695 46.501 90.298 1.00 38.05 98 PHE A N 1
ATOM 745 C CA . PHE A 1 98 ? 28.685 45.642 89.680 1.00 36.18 98 PHE A CA 1
ATOM 746 C C . PHE A 1 98 ? 28.775 45.709 88.160 1.00 33.94 98 PHE A C 1
ATOM 747 O O . PHE A 1 98 ? 28.920 46.789 87.595 1.00 34.37 98 PHE A O 1
ATOM 755 N N . GLN A 1 99 ? 28.701 44.559 87.496 1.00 34.16 99 GLN A N 1
ATOM 756 C CA . GLN A 1 99 ? 28.722 44.558 86.038 1.00 33.05 99 GLN A CA 1
ATOM 757 C C . GLN A 1 99 ? 27.276 44.790 85.613 1.00 32.70 99 GLN A C 1
ATOM 758 O O . GLN A 1 99 ? 26.351 44.204 86.185 1.00 31.90 99 GLN A O 1
ATOM 764 N N . ILE A 1 100 ? 27.083 45.661 84.631 1.00 30.51 100 ILE A N 1
ATOM 765 C CA . ILE A 1 100 ? 25.748 45.964 84.134 1.00 30.57 100 ILE A CA 1
ATOM 766 C C . ILE A 1 100 ? 25.500 45.130 82.880 1.00 29.05 100 ILE A C 1
ATOM 767 O O . ILE A 1 100 ? 26.160 45.316 81.856 1.00 29.58 100 ILE A O 1
ATOM 772 N N . VAL A 1 101 ? 24.547 44.209 82.982 1.00 27.87 101 VAL A N 1
ATOM 773 C CA . VAL A 1 101 ? 24.188 43.300 81.897 1.00 27.45 101 VAL A CA 1
ATOM 774 C C . VAL A 1 101 ? 22.813 43.700 81.361 1.00 29.28 101 VAL A C 1
ATOM 775 O O . VAL A 1 101 ? 21.811 43.614 82.071 1.00 27.34 101 VAL A O 1
ATOM 779 N N . ALA A 1 102 ? 22.764 44.128 80.104 1.00 28.72 102 ALA A N 1
ATOM 780 C CA . ALA A 1 102 ? 21.503 44.575 79.528 1.00 28.15 102 ALA A CA 1
ATOM 781 C C . ALA A 1 102 ? 21.049 43.827 78.287 1.00 27.59 102 ALA A C 1
ATOM 782 O O . ALA A 1 102 ? 21.844 43.517 77.404 1.00 26.75 102 ALA A O 1
ATOM 784 N N . THR A 1 103 ? 19.752 43.543 78.222 1.00 28.12 103 THR A N 1
ATOM 785 C CA . THR A 1 103 ? 19.186 42.865 77.063 1.00 27.10 103 THR A CA 1
ATOM 786 C C . THR A 1 103 ? 19.114 43.921 75.967 1.00 27.43 103 THR A C 1
ATOM 787 O O . THR A 1 103 ? 18.419 44.928 76.111 1.00 27.75 103 THR A O 1
ATOM 791 N N . TRP A 1 104 ? 19.838 43.688 74.880 1.00 29.16 104 TRP A N 1
ATOM 792 C CA . TRP A 1 104 ? 19.875 44.624 73.758 1.00 30.11 104 TRP A CA 1
ATOM 793 C C . TRP A 1 104 ? 19.710 43.814 72.476 1.00 30.45 104 TRP A C 1
ATOM 794 O O . TRP A 1 104 ? 20.545 42.967 72.153 1.00 29.44 104 TRP A O 1
ATOM 805 N N . LEU A 1 105 ? 18.619 44.067 71.761 1.00 32.62 105 LEU A N 1
ATOM 806 C CA . LEU A 1 105 ? 18.316 43.340 70.531 1.00 37.17 105 LEU A CA 1
ATOM 807 C C . LEU A 1 105 ? 19.187 43.871 69.402 1.00 39.20 105 LEU A C 1
ATOM 808 O O . LEU A 1 105 ? 18.852 44.858 68.747 1.00 39.20 105 LEU A O 1
ATOM 813 N N . SER A 1 106 ? 20.313 43.204 69.187 1.00 40.41 106 SER A N 1
ATOM 814 C CA . SER A 1 106 ? 21.255 43.613 68.160 1.00 44.72 106 SER A CA 1
ATOM 815 C C . SER A 1 106 ? 22.179 42.454 67.810 1.00 45.26 106 SER A C 1
ATOM 816 O O . SER A 1 106 ? 22.457 41.595 68.649 1.00 44.45 106 SER A O 1
ATOM 819 N N . LYS A 1 107 ? 22.654 42.428 66.569 1.00 46.28 107 LYS A N 1
ATOM 820 C CA . LYS A 1 107 ? 23.549 41.364 66.134 1.00 46.99 107 LYS A CA 1
ATOM 821 C C . LYS A 1 107 ? 24.908 41.485 66.814 1.00 45.63 107 LYS A C 1
ATOM 822 O O . LYS A 1 107 ? 25.707 40.550 66.793 1.00 46.38 107 LYS A O 1
ATOM 828 N N . GLU A 1 108 ? 25.157 42.634 67.437 1.00 44.75 108 GLU A N 1
ATOM 829 C CA . GLU A 1 108 ? 26.417 42.875 68.134 1.00 44.72 108 GLU A CA 1
ATOM 830 C C . GLU A 1 108 ? 26.398 42.297 69.551 1.00 42.59 108 GLU A C 1
ATOM 831 O O . GLU A 1 108 ? 27.446 42.136 70.179 1.00 40.92 108 GLU A O 1
ATOM 837 N N . SER A 1 109 ? 25.204 41.989 70.051 1.00 38.71 109 SER A N 1
ATOM 838 C CA . SER A 1 109 ? 25.062 41.437 71.395 1.00 35.76 109 SER A CA 1
ATOM 839 C C . SER A 1 109 ? 25.533 39.990 71.455 1.00 35.75 109 SER A C 1
ATOM 840 O O . SER A 1 109 ? 25.591 39.304 70.437 1.00 35.43 109 SER A O 1
ATOM 843 N N . VAL A 1 110 ? 25.859 39.521 72.654 1.00 34.15 110 VAL A N 1
ATOM 844 C CA . VAL A 1 110 ? 26.326 38.155 72.818 1.00 34.27 110 VAL A CA 1
ATOM 845 C C . VAL A 1 110 ? 25.256 37.258 73.424 1.00 33.81 110 VAL A C 1
ATOM 846 O O . VAL A 1 110 ? 24.306 37.739 74.044 1.00 31.89 110 VAL A O 1
ATOM 850 N N . ASN A 1 111 ? 25.420 35.953 73.227 1.00 32.95 111 ASN A N 1
ATOM 851 C CA . ASN A 1 111 ? 24.505 34.951 73.762 1.00 32.60 111 ASN A CA 1
ATOM 852 C C . ASN A 1 111 ? 24.509 35.141 75.283 1.00 32.14 111 ASN A C 1
ATOM 853 O O . ASN A 1 111 ? 25.575 35.218 75.901 1.00 29.13 111 ASN A O 1
ATOM 858 N N . PHE A 1 112 ? 23.321 35.217 75.883 1.00 30.57 112 PHE A N 1
ATOM 859 C CA . PHE A 1 112 ? 23.203 35.441 77.325 1.00 29.69 112 PHE A CA 1
ATOM 860 C C . PHE A 1 112 ? 23.944 34.442 78.216 1.00 29.45 112 PHE A C 1
ATOM 861 O O . PHE A 1 112 ? 24.213 34.732 79.383 1.00 30.60 112 PHE A O 1
ATOM 869 N N . ARG A 1 113 ? 24.281 33.274 77.686 1.00 29.89 113 ARG A N 1
ATOM 870 C CA . ARG A 1 113 ? 24.990 32.285 78.496 1.00 31.82 113 ARG A CA 1
ATOM 871 C C . ARG A 1 113 ? 26.498 32.539 78.577 1.00 33.24 113 ARG A C 1
ATOM 872 O O . ARG A 1 113 ? 27.212 31.834 79.295 1.00 33.66 113 ARG A O 1
ATOM 880 N N . GLU A 1 114 ? 26.980 33.547 77.858 1.00 35.06 114 GLU A N 1
ATOM 881 C CA . GLU A 1 114 ? 28.408 33.859 77.863 1.00 38.10 114 GLU A CA 1
ATOM 882 C C . GLU A 1 114 ? 28.809 34.765 79.024 1.00 38.51 114 GLU A C 1
ATOM 883 O O . GLU A 1 114 ? 29.996 34.956 79.299 1.00 40.03 114 GLU A O 1
ATOM 889 N N . VAL A 1 115 ? 27.814 35.300 79.720 1.00 36.49 115 VAL A N 1
ATOM 890 C CA . VAL A 1 115 ? 28.054 36.176 80.856 1.00 34.01 115 VAL A CA 1
ATOM 891 C C . VAL A 1 115 ? 28.264 35.372 82.137 1.00 33.67 115 VAL A C 1
ATOM 892 O O . VAL A 1 115 ? 27.688 34.295 82.310 1.00 32.65 115 VAL A O 1
ATOM 896 N N . ASP A 1 116 ? 29.103 35.895 83.027 1.00 31.68 116 ASP A N 1
ATOM 897 C CA . ASP A 1 116 ? 29.363 35.250 84.313 1.00 31.45 116 ASP A CA 1
ATOM 898 C C . ASP A 1 116 ? 28.459 35.947 85.333 1.00 30.65 116 ASP A C 1
ATOM 899 O O . ASP A 1 116 ? 28.778 37.035 85.809 1.00 30.26 116 ASP A O 1
ATOM 904 N N . TYR A 1 117 ? 27.332 35.317 85.661 1.00 29.39 117 TYR A N 1
ATOM 905 C CA . TYR A 1 117 ? 26.379 35.903 86.601 1.00 28.57 117 TYR A CA 1
ATOM 906 C C . TYR A 1 117 ? 26.715 35.673 88.073 1.00 27.64 117 TYR A C 1
ATOM 907 O O . TYR A 1 117 ? 25.969 36.112 88.945 1.00 26.02 117 TYR A O 1
ATOM 916 N N . THR A 1 118 ? 27.830 35.002 88.357 1.00 29.13 118 THR A N 1
ATOM 917 C CA . THR A 1 118 ? 28.207 34.732 89.748 1.00 29.17 118 THR A CA 1
ATOM 918 C C . THR A 1 118 ? 28.876 35.914 90.444 1.00 31.02 118 THR A C 1
ATOM 919 O O . THR A 1 118 ? 29.013 35.922 91.667 1.00 29.85 118 THR A O 1
ATOM 923 N N . LYS A 1 119 ? 29.302 36.906 89.670 1.00 31.32 119 LYS A N 1
ATOM 924 C CA . LYS A 1 119 ? 29.929 38.098 90.241 1.00 34.49 119 LYS A CA 1
ATOM 925 C C . LYS A 1 119 ? 28.829 39.139 90.457 1.00 33.22 119 LYS A C 1
ATOM 926 O O . LYS A 1 119 ? 27.732 38.991 89.925 1.00 33.02 119 LYS A O 1
ATOM 932 N N . PRO A 1 120 ? 29.101 40.194 91.252 1.00 32.54 120 PRO A N 1
ATOM 933 C CA . PRO A 1 120 ? 28.081 41.228 91.481 1.00 31.51 120 PRO A CA 1
ATOM 934 C C . PRO A 1 120 ? 27.536 41.673 90.130 1.00 29.35 120 PRO A C 1
ATOM 935 O O . PRO A 1 120 ? 28.284 42.170 89.273 1.00 28.39 120 PRO A O 1
ATOM 939 N N . THR A 1 121 ? 26.231 41.504 89.949 1.00 28.27 121 THR A N 1
ATOM 940 C CA . THR A 1 121 ? 25.587 41.820 88.682 1.00 28.70 121 THR A CA 1
ATOM 941 C C . THR A 1 121 ? 24.228 42.502 88.780 1.00 27.78 121 THR A C 1
ATOM 942 O O . THR A 1 121 ? 23.422 42.185 89.650 1.00 26.79 121 THR A O 1
ATOM 946 N N . VAL A 1 122 ? 23.983 43.436 87.870 1.00 27.79 122 VAL A N 1
ATOM 947 C CA . VAL A 1 122 ? 22.684 44.088 87.790 1.00 26.44 122 VAL A CA 1
ATOM 948 C C . VAL A 1 122 ? 22.164 43.687 86.409 1.00 25.88 122 VAL A C 1
ATOM 949 O O . VAL A 1 122 ? 22.745 44.072 85.398 1.00 26.31 122 VAL A O 1
ATOM 953 N N . LEU A 1 123 ? 21.104 42.884 86.369 1.00 23.54 123 LEU A N 1
ATOM 954 C CA . LEU A 1 123 ? 20.510 42.468 85.101 1.00 23.80 123 LEU A CA 1
ATOM 955 C C . LEU A 1 123 ? 19.426 43.478 84.731 1.00 24.20 123 LEU A C 1
ATOM 956 O O . LEU A 1 123 ? 18.473 43.664 85.486 1.00 23.86 123 LEU A O 1
ATOM 961 N N . VAL A 1 124 ? 19.567 44.125 83.577 1.00 24.16 124 VAL A N 1
ATOM 962 C CA . VAL A 1 124 ? 18.574 45.105 83.145 1.00 24.38 124 VAL A CA 1
ATOM 963 C C . VAL A 1 124 ? 17.747 44.542 81.997 1.00 25.08 124 VAL A C 1
ATOM 964 O O . VAL A 1 124 ? 18.295 44.133 80.971 1.00 24.28 124 VAL A O 1
ATOM 968 N N . VAL A 1 125 ? 16.427 44.523 82.180 1.00 25.07 125 VAL A N 1
ATOM 969 C CA . VAL A 1 125 ? 15.506 44.017 81.165 1.00 25.42 125 VAL A CA 1
ATOM 970 C C . VAL A 1 125 ? 14.497 45.125 80.893 1.00 25.70 125 VAL A C 1
ATOM 971 O O . VAL A 1 125 ? 14.408 46.081 81.659 1.00 26.31 12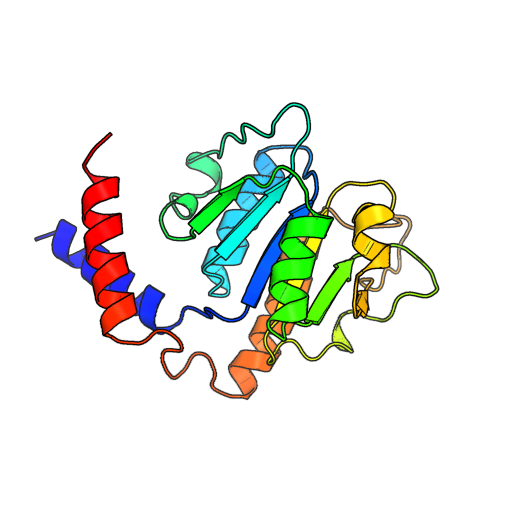5 VAL A O 1
ATOM 975 N N . GLY A 1 126 ? 13.733 45.013 79.814 1.00 25.70 126 GLY A N 1
ATOM 976 C CA . GLY A 1 126 ? 12.766 46.067 79.559 1.00 26.96 126 GLY A CA 1
ATOM 977 C C . GLY A 1 126 ? 11.925 45.886 78.320 1.00 27.13 126 GLY A C 1
ATOM 978 O O . GLY A 1 126 ? 12.100 44.921 77.580 1.00 26.13 126 GLY A O 1
ATOM 979 N N . ASN A 1 127 ? 11.009 46.825 78.106 1.00 27.67 127 ASN A N 1
ATOM 980 C CA . ASN A 1 127 ? 10.127 46.799 76.949 1.00 28.88 127 ASN A CA 1
ATOM 981 C C . ASN A 1 127 ? 10.347 47.950 75.979 1.00 30.73 127 ASN A C 1
ATOM 982 O O . ASN A 1 127 ? 9.397 48.391 75.328 1.00 31.43 127 ASN A O 1
ATOM 987 N N . GLU A 1 128 ? 11.571 48.461 75.895 1.00 29.28 128 GLU A N 1
ATOM 988 C CA . GLU A 1 128 ? 11.840 49.527 74.935 1.00 30.25 128 GLU A CA 1
ATOM 989 C C . GLU A 1 128 ? 12.067 48.788 73.620 1.00 30.24 128 GLU A C 1
ATOM 990 O O . GLU A 1 128 ? 12.163 47.560 73.607 1.00 30.43 128 GLU A O 1
ATOM 996 N N . LEU A 1 129 ? 12.150 49.526 72.520 1.00 31.26 129 LEU A N 1
ATOM 997 C CA . LEU A 1 129 ? 12.319 48.930 71.198 1.00 32.26 129 LEU A CA 1
ATOM 998 C C . LEU A 1 129 ? 13.304 47.764 71.115 1.00 31.46 129 LEU A C 1
ATOM 999 O O . LEU A 1 129 ? 12.978 46.707 70.566 1.00 30.16 129 LEU A O 1
ATOM 1004 N N . GLN A 1 130 ? 14.505 47.947 71.653 1.00 29.72 130 GLN A N 1
ATOM 1005 C CA . GLN A 1 130 ? 15.510 46.887 71.607 1.00 30.73 130 GLN A CA 1
ATOM 1006 C C . GLN A 1 130 ? 15.783 46.256 72.977 1.00 30.15 130 GLN A C 1
ATOM 1007 O O . GLN A 1 130 ? 16.843 45.674 73.204 1.00 32.05 130 GLN A O 1
ATOM 1013 N N . GLY A 1 131 ? 14.808 46.350 73.875 1.00 29.85 131 GLY A N 1
ATOM 1014 C CA . GLY A 1 131 ? 14.967 45.792 75.209 1.00 28.03 131 GLY A CA 1
ATOM 1015 C C . GLY A 1 131 ? 15.085 46.946 76.183 1.00 26.79 131 GLY A C 1
ATOM 1016 O O . GLY A 1 131 ? 14.082 47.445 76.701 1.00 26.61 131 GLY A O 1
ATOM 1017 N N . VAL A 1 132 ? 16.316 47.369 76.440 1.00 26.88 132 VAL A N 1
ATOM 1018 C CA .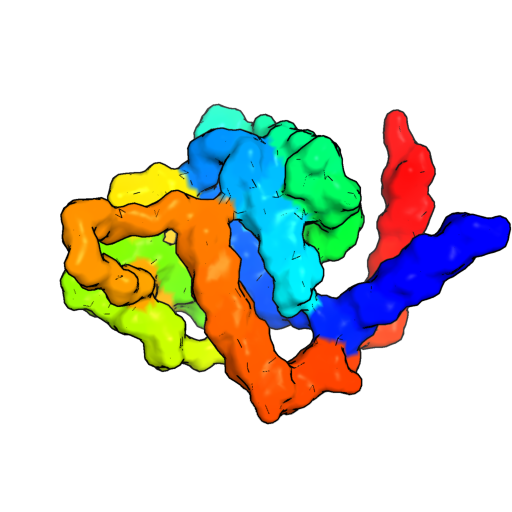 VAL A 1 132 ? 16.553 48.503 77.316 1.00 27.38 132 VAL A CA 1
ATOM 1019 C C . VAL A 1 132 ? 16.676 49.721 76.402 1.00 28.32 132 VAL A C 1
ATOM 1020 O O . VAL A 1 132 ? 16.770 49.586 75.182 1.00 28.20 132 VAL A O 1
ATOM 1024 N N . SER A 1 133 ? 16.672 50.908 76.990 1.00 28.68 133 SER A N 1
ATOM 1025 C CA . SER A 1 133 ? 16.794 52.128 76.203 1.00 29.91 133 SER A CA 1
ATOM 1026 C C . SER A 1 133 ? 18.232 52.308 75.732 1.00 31.14 133 SER A C 1
ATOM 1027 O O . SER A 1 133 ? 19.149 51.653 76.230 1.00 29.56 133 SER A O 1
ATOM 1030 N N . PRO A 1 134 ? 18.445 53.185 74.739 1.00 31.62 134 PRO A N 1
ATOM 1031 C CA . PRO A 1 134 ? 19.805 53.412 74.248 1.00 31.70 134 PRO A CA 1
ATOM 1032 C C . PRO A 1 134 ? 20.635 54.084 75.345 1.00 31.37 134 PRO A C 1
ATOM 1033 O O . PRO A 1 134 ? 21.850 53.891 75.424 1.00 31.19 134 PRO A O 1
ATOM 1037 N N . GLU A 1 135 ? 19.970 54.873 76.184 1.00 30.86 135 GLU A N 1
ATOM 1038 C CA . GLU A 1 135 ? 20.641 55.568 77.279 1.00 31.51 135 GLU A CA 1
ATOM 1039 C C . GLU A 1 135 ? 21.262 54.544 78.225 1.00 33.17 135 GLU A C 1
ATOM 1040 O O . GLU A 1 135 ? 22.403 54.694 78.668 1.00 30.59 135 GLU A O 1
ATOM 1046 N N . ILE A 1 136 ? 20.509 53.492 78.522 1.00 31.34 136 ILE A N 1
ATOM 1047 C CA . ILE A 1 136 ? 20.995 52.448 79.411 1.00 31.42 136 ILE A CA 1
ATOM 1048 C C . ILE A 1 136 ? 22.078 51.573 78.781 1.00 31.36 136 ILE A C 1
ATOM 1049 O O . ILE A 1 136 ? 23.109 51.315 79.400 1.00 30.26 136 ILE A O 1
ATOM 1054 N N . VAL A 1 137 ? 21.861 51.127 77.548 1.00 29.64 137 VAL A N 1
ATOM 1055 C CA . VAL A 1 137 ? 22.834 50.260 76.908 1.00 32.17 137 VAL A CA 1
ATOM 1056 C C . VAL A 1 137 ? 24.202 50.930 76.763 1.00 34.86 137 VAL A C 1
ATOM 1057 O O . VAL A 1 137 ? 25.226 50.252 76.716 1.00 32.67 137 VAL A O 1
ATOM 1061 N N . GLU A 1 138 ? 24.213 52.259 76.716 1.00 36.81 138 GLU A N 1
ATOM 1062 C CA . GLU A 1 138 ? 25.459 53.009 76.586 1.00 40.74 138 GLU A CA 1
ATOM 1063 C C . GLU A 1 138 ? 26.415 52.793 77.755 1.00 40.86 138 GLU A C 1
ATOM 1064 O O . GLU A 1 138 ? 27.629 52.917 77.597 1.00 41.57 138 GLU A O 1
ATOM 1070 N N . ILE A 1 139 ? 25.870 52.467 78.924 1.00 39.90 139 ILE A N 1
ATOM 1071 C CA . ILE A 1 139 ? 26.693 52.252 80.108 1.00 41.03 139 ILE A CA 1
ATOM 1072 C C . ILE A 1 139 ? 26.847 50.780 80.498 1.00 39.90 139 ILE A C 1
ATOM 1073 O O . ILE A 1 139 ? 27.513 50.459 81.480 1.00 39.65 139 ILE A O 1
ATOM 1078 N N . ALA A 1 140 ? 26.244 49.885 79.723 1.00 38.59 140 ALA A N 1
ATOM 1079 C CA . ALA A 1 140 ? 26.310 48.456 80.018 1.00 36.72 140 ALA A CA 1
ATOM 1080 C C . ALA A 1 140 ? 27.689 47.838 79.797 1.00 36.00 140 ALA A C 1
ATOM 1081 O O . ALA A 1 140 ? 28.436 48.260 78.920 1.00 36.65 140 ALA A O 1
ATOM 1083 N N . ASP A 1 141 ? 28.009 46.829 80.601 1.00 34.79 141 ASP A N 1
ATOM 1084 C CA . ASP A 1 141 ? 29.275 46.111 80.496 1.00 35.86 141 ASP A CA 1
ATOM 1085 C C . ASP A 1 141 ? 29.075 44.955 79.524 1.00 35.59 141 ASP A C 1
ATOM 1086 O O . ASP A 1 141 ? 29.996 44.554 78.811 1.00 35.10 141 ASP A O 1
ATOM 1091 N N . LYS A 1 142 ? 27.859 44.419 79.510 1.00 33.23 142 LYS A N 1
ATOM 1092 C CA . LYS A 1 142 ? 27.513 43.315 78.623 1.00 32.94 142 LYS A CA 1
ATOM 1093 C C . LYS A 1 142 ? 26.166 43.586 77.958 1.00 32.14 142 LYS A C 1
ATOM 1094 O O . LYS A 1 142 ? 25.231 44.063 78.605 1.00 30.77 142 LYS A O 1
ATOM 1100 N N . LYS A 1 143 ? 26.084 43.298 76.662 1.00 31.57 143 LYS A N 1
ATOM 1101 C CA . LYS A 1 143 ? 24.849 43.461 75.898 1.00 33.69 143 LYS A CA 1
ATOM 1102 C C . LYS A 1 143 ? 24.471 42.044 75.487 1.00 31.54 143 LYS A C 1
ATOM 1103 O O . LYS A 1 143 ? 25.215 41.394 74.761 1.00 32.30 143 LYS A O 1
ATOM 1109 N N . ILE A 1 144 ? 23.316 41.569 75.942 1.00 29.65 144 ILE A N 1
ATOM 1110 C CA . ILE A 1 144 ? 22.913 40.196 75.658 1.00 27.99 144 ILE A CA 1
ATOM 1111 C C . ILE A 1 144 ? 21.617 39.968 74.895 1.00 28.04 144 ILE A C 1
ATOM 1112 O O . ILE A 1 144 ? 20.716 40.802 74.886 1.00 26.54 144 ILE A O 1
ATOM 1117 N N . VAL A 1 145 ? 21.543 38.806 74.258 1.00 26.87 145 VAL A N 1
ATOM 1118 C CA . VAL A 1 145 ? 20.351 38.399 73.527 1.00 28.13 145 VAL A CA 1
ATOM 1119 C C . VAL A 1 145 ? 20.138 36.931 73.816 1.00 27.10 145 VAL A C 1
ATOM 1120 O O . VAL A 1 145 ? 21.069 36.231 74.228 1.00 26.82 145 VAL A O 1
ATOM 1124 N N . ILE A 1 146 ? 18.907 36.477 73.618 1.00 25.99 146 ILE A N 1
ATOM 1125 C CA . ILE A 1 146 ? 18.553 35.078 73.802 1.00 25.80 146 ILE A CA 1
ATOM 1126 C C . ILE A 1 146 ? 18.378 34.543 72.379 1.00 26.04 146 ILE A C 1
ATOM 1127 O O . ILE A 1 146 ? 17.690 35.158 71.565 1.00 25.72 146 ILE A O 1
ATOM 1132 N N . PRO A 1 147 ? 19.008 33.402 72.052 1.00 26.75 147 PRO A N 1
ATOM 1133 C CA . PRO A 1 147 ? 18.878 32.851 70.698 1.00 27.69 147 PRO A CA 1
ATOM 1134 C C . PRO A 1 147 ? 17.434 32.564 70.282 1.00 28.13 147 PRO A C 1
ATOM 1135 O O . PRO A 1 147 ? 16.659 31.998 71.052 1.00 25.99 147 PRO A O 1
ATOM 1139 N N . MET A 1 148 ? 17.091 32.960 69.056 1.00 28.83 148 MET A N 1
ATOM 1140 C CA . MET A 1 148 ? 15.748 32.776 68.509 1.00 29.60 148 MET A CA 1
ATOM 1141 C C . MET A 1 148 ? 15.852 32.002 67.196 1.00 30.34 148 MET A C 1
ATOM 1142 O O . MET A 1 148 ? 16.786 32.207 66.419 1.00 27.75 148 MET A O 1
ATOM 1147 N N . TYR A 1 149 ? 14.884 31.132 66.939 1.00 30.15 149 TYR A N 1
ATOM 1148 C CA . TYR A 1 149 ? 14.892 30.338 65.717 1.00 31.47 149 TYR A CA 1
ATOM 1149 C C . TYR A 1 149 ? 13.593 30.422 64.915 1.00 31.96 149 TYR A C 1
ATOM 1150 O O . TYR A 1 149 ? 13.427 29.695 63.935 1.00 32.41 149 TYR A O 1
ATOM 1159 N N . GLY A 1 150 ? 12.685 31.310 65.316 1.00 33.84 150 GLY A N 1
ATOM 1160 C CA . GLY A 1 150 ? 11.410 31.431 64.623 1.00 34.77 150 GLY A CA 1
ATOM 1161 C C . GLY A 1 150 ? 11.145 32.779 63.980 1.00 36.70 150 GLY A C 1
ATOM 1162 O O . GLY A 1 150 ? 12.082 33.495 63.625 1.00 35.58 150 GLY A O 1
ATOM 1163 N N . MET A 1 151 ? 9.872 33.138 63.825 1.00 37.62 151 MET A N 1
ATOM 1164 C CA . MET A 1 151 ? 9.545 34.417 63.205 1.00 40.87 151 MET A CA 1
ATOM 1165 C C . MET A 1 151 ? 9.654 35.571 64.191 1.00 40.28 151 MET A C 1
ATOM 1166 O O . MET A 1 151 ? 10.040 36.677 63.816 1.00 39.21 151 MET A O 1
ATOM 1171 N N . ALA A 1 152 ? 9.317 35.315 65.451 1.00 40.02 152 ALA A N 1
ATOM 1172 C CA . ALA A 1 152 ? 9.381 36.356 66.470 1.00 39.40 152 ALA A CA 1
ATOM 1173 C C . ALA A 1 152 ? 10.811 36.853 66.631 1.00 38.12 152 ALA A C 1
ATOM 1174 O O . ALA A 1 152 ? 11.755 36.064 66.636 1.00 38.06 152 ALA A O 1
ATOM 1176 N N . GLN A 1 153 ? 10.961 38.165 66.764 1.00 37.99 153 GLN A N 1
ATOM 1177 C CA . GLN A 1 153 ? 12.275 38.773 66.929 1.00 37.99 153 GLN A CA 1
ATOM 1178 C C . GLN A 1 153 ? 12.701 38.788 68.399 1.00 38.23 153 GLN A C 1
ATOM 1179 O O . GLN A 1 153 ? 13.888 38.891 68.712 1.00 38.64 153 GLN A O 1
ATOM 1181 N N . SER A 1 154 ? 11.730 38.682 69.300 1.00 36.10 154 SER A N 1
ATOM 1182 C CA . SER A 1 154 ? 12.030 38.693 70.725 1.00 33.96 154 SER A CA 1
ATOM 1183 C C . SER A 1 154 ? 10.987 37.911 71.508 1.00 31.63 154 SER A C 1
ATOM 1184 O O . SER A 1 154 ? 9.949 37.528 70.969 1.00 30.15 154 SER A O 1
ATOM 1187 N N . LEU A 1 155 ? 11.269 37.696 72.788 1.00 29.59 155 LEU A N 1
ATOM 1188 C CA . LEU A 1 155 ? 10.368 36.964 73.678 1.00 28.37 155 LEU A CA 1
ATOM 1189 C C . LEU A 1 155 ? 9.613 37.936 74.574 1.00 28.03 155 LEU A C 1
ATOM 1190 O O . LEU A 1 155 ? 9.981 39.108 74.677 1.00 26.80 155 LEU A O 1
ATOM 1195 N N . ASN A 1 156 ? 8.556 37.445 75.217 1.00 27.60 156 ASN A N 1
ATOM 1196 C CA . ASN A 1 156 ? 7.798 38.248 76.178 1.00 27.24 156 ASN A CA 1
ATOM 1197 C C . ASN A 1 156 ? 8.846 38.628 77.236 1.00 27.21 156 ASN A C 1
ATOM 1198 O O . ASN A 1 156 ? 9.643 37.783 77.634 1.00 26.85 156 ASN A O 1
ATOM 1203 N N . VAL A 1 157 ? 8.860 39.884 77.679 1.00 25.44 157 VAL A N 1
ATOM 1204 C CA . VAL A 1 157 ? 9.857 40.337 78.656 1.00 24.73 157 VAL A CA 1
ATOM 1205 C C . VAL A 1 157 ? 9.936 39.504 79.942 1.00 27.00 157 VAL A C 1
ATOM 1206 O O . VAL A 1 157 ? 11.027 39.279 80.473 1.00 26.24 157 VAL A O 1
ATOM 1210 N N . SER A 1 158 ? 8.796 39.038 80.443 1.00 25.25 158 SER A N 1
ATOM 1211 C CA . SER A 1 158 ? 8.792 38.243 81.669 1.00 27.16 158 SER A CA 1
ATOM 1212 C C . SER A 1 158 ? 9.430 36.871 81.433 1.00 25.57 158 SER A C 1
ATOM 1213 O O . SER A 1 158 ? 10.172 36.352 82.278 1.00 23.73 158 SER A O 1
ATOM 1216 N N . VAL A 1 159 ? 9.144 36.284 80.278 1.00 23.35 159 VAL A N 1
ATOM 1217 C CA . VAL A 1 159 ? 9.709 34.984 79.956 1.00 23.88 159 VAL A CA 1
ATOM 1218 C C . VAL A 1 159 ? 11.224 35.110 79.794 1.00 24.14 159 VAL A C 1
ATOM 1219 O O . VAL A 1 159 ? 11.976 34.293 80.324 1.00 23.74 159 VAL A O 1
ATOM 1223 N N . ALA A 1 160 ? 11.670 3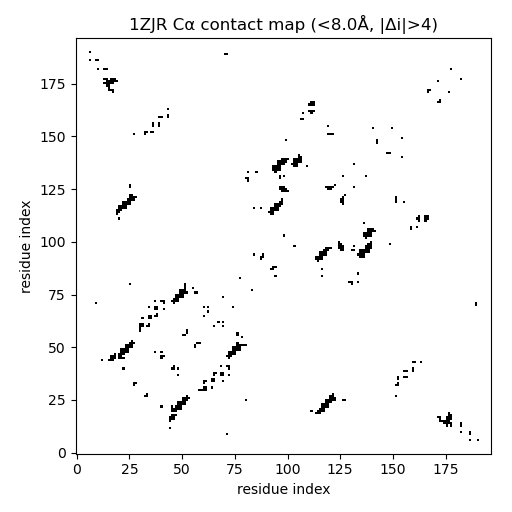6.140 79.078 1.00 24.67 160 ALA A N 1
ATOM 1224 C CA . ALA A 1 160 ? 13.104 36.348 78.869 1.00 24.49 160 ALA A CA 1
ATOM 1225 C C . ALA A 1 160 ? 13.807 36.556 80.204 1.00 23.52 160 ALA A C 1
ATOM 1226 O O . ALA A 1 160 ? 14.900 36.040 80.430 1.00 23.52 160 ALA A O 1
ATOM 1228 N N . THR A 1 161 ? 13.176 37.317 81.088 1.00 24.09 161 THR A N 1
ATOM 1229 C CA . THR A 1 161 ? 13.761 37.583 82.396 1.00 24.45 161 THR A CA 1
ATOM 1230 C C . THR A 1 161 ? 13.957 36.285 83.169 1.00 24.45 161 THR A C 1
ATOM 1231 O O . THR A 1 161 ? 14.990 36.084 83.810 1.00 25.14 161 THR A O 1
ATOM 1235 N N . GLY A 1 162 ? 12.969 35.398 83.103 1.00 24.67 162 GLY A N 1
ATOM 1236 C CA . GLY A 1 162 ? 13.087 34.129 83.798 1.00 23.39 162 GLY A CA 1
ATOM 1237 C C . GLY A 1 162 ? 14.181 33.253 83.206 1.00 24.22 162 GLY A C 1
ATOM 1238 O O . GLY A 1 162 ? 14.921 32.586 83.929 1.00 23.68 162 GLY A O 1
ATOM 1239 N N . ILE A 1 163 ? 14.281 33.240 81.881 1.00 23.98 163 ILE A N 1
ATOM 1240 C CA . ILE A 1 163 ? 15.296 32.431 81.207 1.00 24.24 163 ILE A CA 1
ATOM 1241 C C . ILE A 1 163 ? 16.696 32.884 81.612 1.00 24.75 163 ILE A C 1
ATOM 1242 O O . ILE A 1 163 ? 17.558 32.068 81.952 1.00 22.37 163 ILE A O 1
ATOM 1247 N N . ILE A 1 164 ? 16.917 34.193 81.585 1.00 24.42 164 ILE A N 1
ATOM 1248 C CA . ILE A 1 164 ? 18.221 34.731 81.942 1.00 24.63 164 ILE A CA 1
ATOM 1249 C C . ILE A 1 164 ? 18.515 34.528 83.422 1.00 24.85 164 ILE A C 1
ATOM 1250 O O . ILE A 1 164 ? 19.600 34.074 83.782 1.00 24.36 164 ILE A O 1
ATOM 1255 N N . LEU A 1 165 ? 17.556 34.853 84.286 1.00 23.82 165 LEU A N 1
ATOM 1256 C CA . LEU A 1 165 ? 17.778 34.677 85.717 1.00 23.84 165 LEU A CA 1
ATOM 1257 C C . LEU A 1 165 ? 18.035 33.224 86.098 1.00 25.11 165 LEU A C 1
ATOM 1258 O O . LEU A 1 165 ? 18.745 32.952 87.069 1.00 24.40 165 LEU A O 1
ATOM 1263 N N . TYR A 1 166 ? 17.467 32.279 85.354 1.00 24.43 166 TYR A N 1
ATOM 1264 C CA . TYR A 1 166 ? 17.717 30.889 85.713 1.00 24.97 166 TYR A CA 1
ATOM 1265 C C . TYR A 1 166 ? 19.057 30.382 85.200 1.00 26.45 166 TYR A C 1
ATOM 1266 O O . TYR A 1 166 ? 19.554 29.347 85.655 1.00 27.06 166 TYR A O 1
ATOM 1275 N N . GLU A 1 167 ? 19.656 31.113 84.264 1.00 26.42 167 GLU A N 1
ATOM 1276 C CA . GLU A 1 167 ? 20.992 30.742 83.819 1.00 28.21 167 GLU A CA 1
ATOM 1277 C C . GLU A 1 167 ? 21.876 31.235 84.971 1.00 28.34 167 GLU A C 1
ATOM 1278 O O . GLU A 1 167 ? 22.842 30.576 85.368 1.00 26.02 167 GLU A O 1
ATOM 1284 N N . ALA A 1 168 ? 21.522 32.398 85.522 1.00 27.15 168 ALA A N 1
ATOM 1285 C CA . ALA A 1 168 ? 22.261 32.958 86.651 1.00 26.77 168 ALA A CA 1
ATOM 1286 C C . ALA A 1 168 ? 22.141 32.008 87.847 1.00 27.39 168 ALA A C 1
ATOM 1287 O O . ALA A 1 168 ? 23.107 31.786 88.589 1.00 28.74 168 ALA A O 1
ATOM 1289 N N . GLN A 1 169 ? 20.948 31.451 88.031 1.00 26.32 169 GLN A N 1
ATOM 1290 C CA . GLN A 1 169 ? 20.688 30.516 89.123 1.00 26.44 169 GLN A CA 1
ATOM 1291 C C . GLN A 1 169 ? 21.566 29.278 88.976 1.00 27.35 169 GLN A C 1
ATOM 1292 O O . GLN A 1 169 ? 22.174 28.812 89.940 1.00 28.64 169 GLN A O 1
ATOM 1298 N N . ARG A 1 170 ? 21.628 28.754 87.761 1.00 27.99 170 ARG A N 1
ATOM 1299 C CA . ARG A 1 170 ? 22.419 27.561 87.479 1.00 31.42 170 ARG A CA 1
ATOM 1300 C C . ARG A 1 170 ? 23.890 27.791 87.815 1.00 29.73 170 ARG A C 1
ATOM 1301 O O . ARG A 1 170 ? 24.518 26.975 88.484 1.00 30.55 170 ARG A O 1
ATOM 1309 N N . GLN A 1 171 ? 24.429 28.912 87.353 1.00 30.11 171 GLN A N 1
ATOM 1310 C CA . GLN A 1 171 ? 25.828 29.236 87.605 1.00 31.91 171 GLN A CA 1
ATOM 1311 C C . GLN A 1 171 ? 26.115 29.387 89.095 1.00 31.22 171 GLN A C 1
ATOM 1312 O O . GLN A 1 171 ? 27.073 28.810 89.609 1.00 30.96 171 GLN A O 1
ATOM 1318 N N . ARG A 1 172 ? 25.277 30.149 89.793 1.00 30.03 172 ARG A N 1
ATOM 1319 C CA . ARG A 1 172 ? 25.470 30.355 91.227 1.00 31.06 172 ARG A CA 1
ATOM 1320 C C . ARG A 1 172 ? 25.272 29.070 92.020 1.00 32.78 172 ARG A C 1
ATOM 1321 O O . ARG A 1 172 ? 25.973 28.817 93.008 1.00 32.62 172 ARG A O 1
ATOM 1329 N N . GLU A 1 173 ? 24.319 28.255 91.589 1.00 33.46 173 GLU A N 1
ATOM 1330 C CA . GLU A 1 173 ? 24.061 26.990 92.256 1.00 36.51 173 GLU A CA 1
ATOM 1331 C C . GLU A 1 173 ? 25.315 26.121 92.187 1.00 37.51 173 GLU A C 1
ATOM 1332 O O . GLU A 1 173 ? 25.713 25.501 93.176 1.00 37.18 173 GLU A O 1
ATOM 1338 N N . GLU A 1 174 ? 25.934 26.096 91.011 1.00 39.29 174 GLU A N 1
ATOM 1339 C CA . GLU A 1 174 ? 27.132 25.303 90.773 1.00 42.50 174 GLU A CA 1
ATOM 1340 C C . GLU A 1 174 ? 28.290 25.687 91.690 1.00 42.70 174 GLU A C 1
ATOM 1341 O O . GLU A 1 174 ? 29.123 24.843 92.028 1.00 43.01 174 GLU A O 1
ATOM 1347 N N . LYS A 1 175 ? 28.337 26.953 92.097 1.00 41.01 175 LYS A N 1
ATOM 1348 C CA . LYS A 1 175 ? 29.389 27.432 92.988 1.00 39.89 175 LYS A CA 1
ATOM 1349 C C . LYS A 1 175 ? 28.957 27.386 94.451 1.00 38.61 175 LYS A C 1
ATOM 1350 O O . LYS A 1 175 ? 29.659 27.887 95.331 1.00 39.31 175 LYS A O 1
ATOM 1356 N N . GLY A 1 176 ? 27.799 26.786 94.704 1.00 36.54 176 GLY A N 1
ATOM 1357 C CA . GLY A 1 176 ? 27.297 26.682 96.063 1.00 36.60 176 GLY A CA 1
ATOM 1358 C C . GLY A 1 176 ? 26.898 28.013 96.681 1.00 35.99 176 GLY A C 1
ATOM 1359 O O . GLY A 1 176 ? 26.879 28.154 97.900 1.00 35.01 176 GLY A O 1
ATOM 1360 N N . MET A 1 177 ? 26.562 28.991 95.849 1.00 35.42 177 MET A N 1
ATOM 1361 C CA . MET A 1 177 ? 26.183 30.301 96.363 1.00 34.46 177 MET A CA 1
ATOM 1362 C C . MET A 1 177 ? 24.813 30.367 97.029 1.00 33.20 177 MET A C 1
ATOM 1363 O O . MET A 1 177 ? 24.442 31.392 97.600 1.00 34.07 177 MET A O 1
ATOM 1368 N N . TYR A 1 178 ? 24.060 29.276 96.959 1.00 32.35 178 TYR A N 1
ATOM 1369 C CA . TYR A 1 178 ? 22.761 29.211 97.617 1.00 33.75 178 TYR A CA 1
ATOM 1370 C C . TYR A 1 178 ? 22.901 28.367 98.878 1.00 35.46 178 TYR A C 1
ATOM 1371 O O . TYR A 1 178 ? 21.950 28.231 99.646 1.00 37.38 178 TYR A O 1
ATOM 1380 N N . SER A 1 179 ? 24.087 27.800 99.088 1.00 36.88 179 SER A N 1
ATOM 1381 C CA . SER A 1 179 ? 24.315 26.948 100.254 1.00 39.65 179 SER A CA 1
ATOM 1382 C C . SER A 1 179 ? 24.776 27.717 101.489 1.00 39.43 179 SER A C 1
ATOM 1383 O O . SER A 1 179 ? 24.773 27.176 102.595 1.00 41.29 179 SER A O 1
ATOM 1386 N N . ARG A 1 180 ? 25.182 28.969 101.303 1.00 38.33 180 ARG A N 1
ATOM 1387 C CA . ARG A 1 180 ? 25.607 29.801 102.426 1.00 39.92 180 ARG A CA 1
ATOM 1388 C C . ARG A 1 180 ? 24.988 31.187 102.240 1.00 38.10 180 ARG A C 1
ATOM 1389 O O . ARG A 1 180 ? 24.906 31.691 101.124 1.00 38.94 180 ARG A O 1
ATOM 1397 N N . PRO A 1 181 ? 24.532 31.813 103.335 1.00 37.40 181 PRO A N 1
ATOM 1398 C CA . PRO A 1 181 ? 23.915 33.145 103.274 1.00 35.73 181 PRO A CA 1
ATOM 1399 C C . PRO A 1 181 ? 24.866 34.251 102.829 1.00 33.69 181 PRO A C 1
ATOM 1400 O O . PRO A 1 181 ? 25.972 34.365 103.355 1.00 33.68 181 PRO A O 1
ATOM 1404 N N . SER A 1 182 ? 24.443 35.064 101.862 1.00 30.76 182 SER A N 1
ATOM 1405 C CA . SER A 1 182 ? 25.271 36.179 101.409 1.00 29.24 182 SER A CA 1
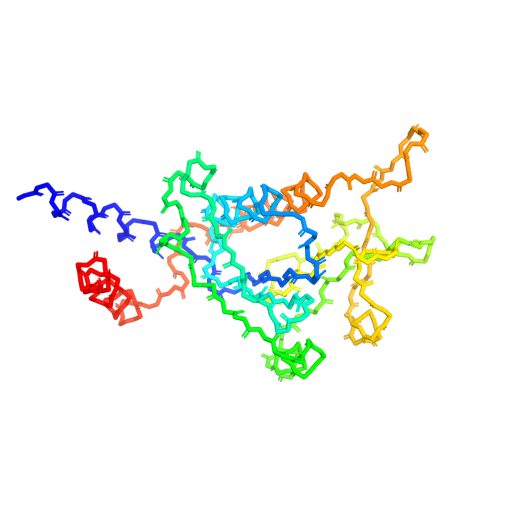ATOM 1406 C C . SER A 1 182 ? 24.972 37.369 102.327 1.00 27.56 182 SER A C 1
ATOM 1407 O O . SER A 1 182 ? 25.757 38.310 102.424 1.00 28.41 182 SER A O 1
ATOM 1410 N N . LEU A 1 183 ? 23.820 37.323 102.986 1.00 27.68 183 LEU A N 1
ATOM 1411 C CA . LEU A 1 183 ? 23.430 38.365 103.933 1.00 28.99 183 LEU A CA 1
ATOM 1412 C C . LEU A 1 183 ? 23.980 37.966 105.299 1.00 28.42 183 LEU A C 1
ATOM 1413 O O . LEU A 1 183 ? 23.978 36.789 105.641 1.00 29.62 183 LEU A O 1
ATOM 1418 N N . SER A 1 184 ? 24.431 38.942 106.079 1.00 29.78 184 SER A N 1
ATOM 1419 C CA . SER A 1 184 ? 24.951 38.665 107.414 1.00 29.61 184 SER A CA 1
ATOM 1420 C C . SER A 1 184 ? 23.767 38.533 108.363 1.00 30.68 184 SER A C 1
ATOM 1421 O O . SER A 1 184 ? 22.653 38.938 108.028 1.00 28.47 184 SER A O 1
ATOM 1424 N N . GLU A 1 185 ? 24.000 37.961 109.541 1.00 28.70 185 GLU A N 1
ATOM 1425 C CA . GLU A 1 185 ? 22.932 37.804 110.520 1.00 29.74 185 GLU A CA 1
ATOM 1426 C C . GLU A 1 185 ? 22.340 39.164 110.908 1.00 29.96 185 GLU A C 1
ATOM 1427 O O . GLU A 1 185 ? 21.140 39.264 111.170 1.00 29.47 185 GLU A O 1
ATOM 1433 N N . GLU A 1 186 ? 23.177 40.201 110.960 1.00 28.85 186 GLU A N 1
ATOM 1434 C CA . GLU A 1 186 ? 22.688 41.538 111.318 1.00 30.44 186 GLU A CA 1
ATOM 1435 C C . GLU A 1 186 ? 21.664 41.998 110.281 1.00 30.41 186 GLU A C 1
ATOM 1436 O O . GLU A 1 186 ? 20.595 42.519 110.620 1.00 29.68 186 GLU A O 1
ATOM 1442 N N . GLU A 1 187 ? 22.013 41.804 109.016 1.00 28.96 187 GLU A N 1
ATOM 1443 C CA . GLU A 1 187 ? 21.159 42.193 107.900 1.00 30.71 187 GLU A CA 1
ATOM 1444 C C . GLU A 1 187 ? 19.877 41.363 107.855 1.00 31.32 187 GLU A C 1
ATOM 1445 O O . GLU A 1 187 ? 18.790 41.882 107.570 1.00 32.21 187 GLU A O 1
ATOM 1451 N N . ILE A 1 188 ? 20.002 40.073 108.143 1.00 30.10 188 ILE A N 1
ATOM 1452 C CA . ILE A 1 188 ? 18.850 39.186 108.161 1.00 29.98 188 ILE A CA 1
ATOM 1453 C C . ILE A 1 188 ? 17.896 39.617 109.274 1.00 30.89 188 ILE A C 1
ATOM 1454 O O . ILE A 1 188 ? 16.691 39.737 109.062 1.00 29.30 188 ILE A O 1
ATOM 1459 N N . GLN A 1 189 ? 18.429 39.853 110.467 1.00 31.50 189 GLN A N 1
ATOM 1460 C CA . GLN A 1 189 ? 17.570 40.272 111.566 1.00 33.04 189 GLN A CA 1
ATOM 1461 C C . GLN A 1 189 ? 16.914 41.615 111.285 1.00 31.43 189 GLN A C 1
ATOM 1462 O O . GLN A 1 189 ? 15.757 41.824 111.640 1.00 32.73 189 GLN A O 1
ATOM 1468 N N . LYS A 1 190 ? 17.643 42.519 110.637 1.00 30.04 190 LYS A N 1
ATOM 1469 C CA . LYS A 1 190 ? 17.089 43.832 110.327 1.00 32.69 190 LYS A CA 1
ATOM 1470 C C . LYS A 1 190 ? 15.894 43.688 109.387 1.00 33.14 190 LYS A C 1
ATOM 1471 O O . LYS A 1 190 ? 14.851 44.314 109.585 1.00 32.79 190 LYS A O 1
ATOM 1477 N N . ILE A 1 191 ? 16.048 42.859 108.362 1.00 30.07 191 ILE A N 1
ATOM 1478 C CA . ILE A 1 191 ? 14.972 42.651 107.411 1.00 31.32 191 ILE A CA 1
ATOM 1479 C C . ILE A 1 191 ? 13.787 41.941 108.056 1.00 32.89 191 ILE A C 1
ATOM 1480 O O . ILE A 1 191 ? 12.641 42.320 107.827 1.00 34.90 191 ILE A O 1
ATOM 1485 N N . LEU A 1 192 ? 14.054 40.920 108.865 1.00 33.36 192 LEU A N 1
ATOM 1486 C CA . LEU A 1 192 ? 12.976 40.199 109.542 1.00 35.17 192 LEU A CA 1
ATOM 1487 C C . LEU A 1 192 ? 12.129 41.174 110.354 1.00 37.63 192 LEU A C 1
ATOM 1488 O O . LEU A 1 192 ? 10.894 41.172 110.272 1.00 37.54 192 LEU A O 1
ATOM 1493 N N . LYS A 1 193 ? 12.802 42.005 111.142 1.00 36.13 193 LYS A N 1
ATOM 1494 C CA . LYS A 1 193 ? 12.119 42.988 111.970 1.00 38.91 193 LYS A CA 1
ATOM 1495 C C . LYS A 1 193 ? 11.330 43.974 111.117 1.00 39.00 193 LYS A C 1
ATOM 1496 O O . LYS A 1 193 ? 10.154 44.226 111.371 1.00 39.46 193 LYS A O 1
ATOM 1502 N N . LYS A 1 194 ? 11.981 44.522 110.098 1.00 41.43 194 LYS A N 1
ATOM 1503 C CA . LYS A 1 194 ? 11.345 45.495 109.219 1.00 43.91 194 LYS A CA 1
ATOM 1504 C C . LYS A 1 194 ? 10.109 44.956 108.509 1.00 46.11 194 LYS A C 1
ATOM 1505 O O . LYS A 1 194 ? 9.033 45.552 108.582 1.00 45.44 194 LYS A O 1
ATOM 1511 N N . TRP A 1 195 ? 10.254 43.829 107.822 1.00 47.20 195 TRP A N 1
ATOM 1512 C CA . TRP A 1 195 ? 9.122 43.264 107.101 1.00 50.28 195 TRP A CA 1
ATOM 1513 C C . TRP A 1 195 ? 8.006 42.758 107.999 1.00 51.52 195 TRP A C 1
ATOM 1514 O O . TRP A 1 195 ? 6.834 42.823 107.627 1.00 52.04 195 TRP A O 1
ATOM 1525 N N . ALA A 1 196 ? 8.358 42.262 109.179 1.00 52.58 196 ALA A N 1
ATOM 1526 C CA . ALA A 1 196 ? 7.344 41.783 110.109 1.00 55.12 196 ALA A CA 1
ATOM 1527 C C . ALA A 1 196 ? 6.538 42.994 110.573 1.00 57.22 196 ALA A C 1
ATOM 1528 O O . ALA A 1 196 ? 5.353 42.889 110.889 1.00 57.42 196 ALA A O 1
ATOM 1530 N N . TYR A 1 197 ? 7.201 44.146 110.602 1.00 59.05 197 TYR A N 1
ATOM 1531 C CA . TYR A 1 197 ? 6.582 45.398 111.020 1.00 61.25 197 TYR A CA 1
ATOM 1532 C C . TYR A 1 197 ? 5.739 45.996 109.894 1.00 62.34 197 TYR A C 1
ATOM 1533 O O . TYR A 1 197 ? 4.575 46.343 110.098 1.00 61.27 197 TYR A O 1
ATOM 1542 N N . GLU A 1 198 ? 6.331 46.109 108.709 1.00 63.94 198 GLU A N 1
ATOM 1543 C CA . GLU A 1 198 ? 5.636 46.663 107.552 1.00 66.85 198 GLU A CA 1
ATOM 1544 C C . GLU A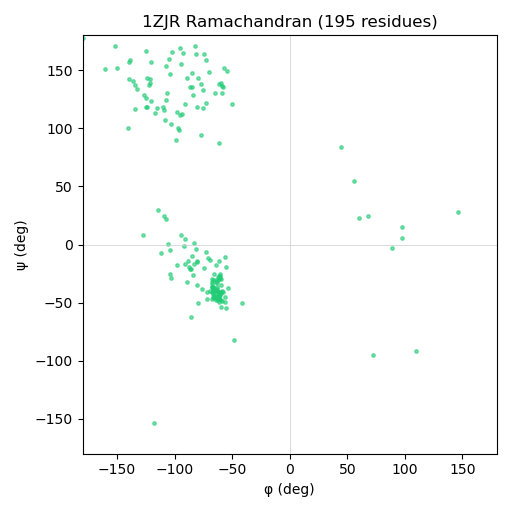 1 198 ? 4.455 45.792 107.130 1.00 68.09 198 GLU A C 1
ATOM 1545 O O . GLU A 1 198 ? 3.460 46.298 106.612 1.00 67.96 198 GLU A O 1
ATOM 1551 N N . ASP A 1 199 ? 4.568 44.485 107.351 1.00 69.86 199 ASP A N 1
ATOM 1552 C CA . ASP A 1 199 ? 3.501 43.555 106.997 1.00 72.36 199 ASP A CA 1
ATOM 1553 C C . ASP A 1 199 ? 2.235 43.842 107.794 1.00 73.78 199 ASP A C 1
ATOM 1554 O O . ASP A 1 199 ? 1.122 43.647 107.303 1.00 73.88 199 ASP A O 1
ATOM 1559 N N . VAL A 1 200 ? 2.412 44.308 109.026 1.00 75.32 200 VAL A N 1
ATOM 1560 C CA . VAL A 1 200 ? 1.286 44.622 109.895 1.00 76.62 200 VAL A CA 1
ATOM 1561 C C . VAL A 1 200 ? 0.778 46.037 109.643 1.00 77.59 200 VAL A C 1
ATOM 1562 O O . VAL A 1 200 ? -0.365 46.228 109.234 1.00 78.06 200 VAL A O 1
ATOM 1566 N N . ILE A 1 201 ? 1.633 47.026 109.884 1.00 78.73 201 ILE A N 1
ATOM 1567 C CA . ILE A 1 201 ? 1.266 48.424 109.684 1.00 80.32 201 ILE A CA 1
ATOM 1568 C C . ILE A 1 201 ? 0.810 48.660 108.245 1.00 81.53 201 ILE A C 1
ATOM 1569 O O . ILE A 1 201 ? 1.228 47.951 107.327 1.00 81.82 201 ILE A O 1
ATOM 1574 N N . LYS A 1 202 ? -0.054 49.654 108.056 1.00 82.63 202 LYS A N 1
ATOM 1575 C CA . LYS A 1 202 ? -0.570 49.983 106.730 1.00 83.67 202 LYS A CA 1
ATOM 1576 C C . LYS A 1 202 ? -1.455 51.226 106.778 1.00 84.05 202 LYS A C 1
ATOM 1577 O O . LYS A 1 202 ? -2.650 51.112 106.428 1.00 84.12 202 LYS A O 1
#